Protein AF-A0A060JDW0-F1 (afdb_monomer)

Solvent-accessible surface area (backbone atoms only — not comparable to full-atom values): 11408 Å² total; per-residue (Å²): 119,52,77,47,80,46,79,45,70,59,85,57,62,45,54,58,54,31,44,54,53,48,53,53,45,46,73,73,54,41,51,29,34,30,51,49,70,90,56,86,40,26,24,73,59,63,96,61,60,62,66,60,31,50,52,27,20,55,22,55,66,54,61,41,64,46,87,89,65,48,75,43,39,42,15,33,25,39,32,22,80,18,88,88,77,56,43,14,34,40,38,36,36,41,46,44,67,79,93,61,99,49,64,23,32,38,38,40,40,34,40,21,71,53,46,83,77,62,38,78,84,56,70,42,98,54,73,64,74,85,82,50,62,68,61,48,45,57,55,39,55,48,50,50,43,21,54,55,40,37,69,60,31,59,74,32,46,72,30,45,46,74,62,33,51,54,50,40,51,73,74,72,41,49,75,47,73,44,28,48,75,88,46,72,49,94,68,76,90,70,79,35,35,63,22,37,33,31,29,35,44,94,62,22,26,71,41,48,43,51,57

Secondary structure (DSSP, 8-state):
-EEEEEEEETTS-HHHHHHHHHHHHHHTT--EEEESSS-S-BEEPPSSTHHHHHHHHHHHHS-EE-TTS-EE---EEEEE--TTTS-EEEEEEEEE--SSS--EEEEEEEEES-HHHH----B-SS---PPPHHHHHHHHHHHHHHHHHHHHHHHHTTSBHHHHHHHHHHTT-EEEEEEETTEE----S---TTEEEEEEETTEEEEEEE-

Sequence (211 aa):
MHDVVFAAPADLDTKLVCTEFFDLAKGFGAVAYSLNDGTGNAAKLPAKKDEVIELCAVGLAKPLKNFDGSEIYQGLALYDDGAKDQIGKYFSLGRGVESVGDKRFNLTIAFSKDLNRVGPITYGIEKPKLRTQPEVHAGNELNERAAETMKTANPIIGMKEADAIAKIESDGYTWVVVDRDGEEFITDASYNPERIRLTIRDGVIYDAVAG

Organism: NCBI:txid529884

Nearest PDB structures (foldseek):
  1m6k-assembly1_B  TM=5.409E-01  e=1.678E-01  Escherichia coli
  2ffs-assembly1_A  TM=3.130E-01  e=4.615E-02  Pseudomonas aeruginosa PAO1
  3isg-assembly2_B  TM=4.159E-01  e=1.484E-01  Escherichia coli
  2ffs-assembly1_B  TM=3.026E-01  e=3.300E-01  Pseudomonas aeruginosa PAO1
  8asc-assembly1_P  TM=2.393E-01  e=8.824E-01  Homo sapiens

Mean predicted aligned error: 10.09 Å

Structure (mmCIF, N/CA/C/O backbone):
data_AF-A0A060JDW0-F1
#
_entry.id   AF-A0A060JDW0-F1
#
loop_
_atom_site.group_PDB
_atom_site.id
_atom_site.type_symbol
_atom_site.label_atom_id
_atom_site.label_alt_id
_atom_site.label_comp_id
_atom_site.label_asym_id
_atom_site.label_entity_id
_atom_site.label_seq_id
_atom_site.pdbx_PDB_ins_code
_atom_site.Cartn_x
_atom_site.Cartn_y
_atom_site.Cartn_z
_atom_site.occupancy
_atom_site.B_iso_or_equiv
_atom_site.auth_seq_id
_atom_site.auth_comp_id
_atom_site.auth_asym_id
_atom_site.auth_atom_id
_atom_site.pdbx_PDB_model_num
ATOM 1 N N . MET A 1 1 ? -9.204 -13.681 -14.376 1.00 59.97 1 MET A N 1
ATOM 2 C CA . MET A 1 1 ? -7.919 -13.269 -13.802 1.00 59.97 1 MET A CA 1
ATOM 3 C C . MET A 1 1 ? -7.207 -14.545 -13.430 1.00 59.97 1 MET A C 1
ATOM 5 O O . MET A 1 1 ? -7.824 -15.383 -12.780 1.00 59.97 1 MET A O 1
ATOM 9 N N . HIS A 1 2 ? -6.021 -14.749 -13.985 1.00 71.38 2 HIS A N 1
ATOM 10 C CA . HIS A 1 2 ? -5.163 -15.879 -13.652 1.00 71.38 2 HIS A CA 1
ATOM 11 C C . HIS A 1 2 ? -3.907 -15.314 -13.016 1.00 71.38 2 HIS A C 1
ATOM 13 O O . HIS A 1 2 ? -3.283 -14.454 -13.639 1.00 71.38 2 HIS A O 1
ATOM 19 N N . ASP A 1 3 ? -3.570 -15.826 -11.836 1.00 73.00 3 ASP A N 1
ATOM 20 C CA . ASP A 1 3 ? -2.428 -15.376 -11.052 1.00 73.00 3 ASP A CA 1
ATOM 21 C C . ASP A 1 3 ? -1.403 -16.504 -10.979 1.00 73.00 3 ASP A C 1
ATOM 23 O O . ASP A 1 3 ? -1.746 -17.659 -10.710 1.00 73.00 3 ASP A O 1
ATOM 27 N N . VAL A 1 4 ? -0.143 -16.173 -11.243 1.00 73.75 4 VAL A N 1
ATOM 28 C CA . VAL A 1 4 ? 0.987 -17.092 -11.092 1.00 73.75 4 VAL A CA 1
ATOM 29 C C . VAL A 1 4 ? 1.949 -16.494 -10.081 1.00 73.75 4 VAL A C 1
ATOM 31 O O . VAL A 1 4 ? 2.356 -15.342 -10.238 1.00 73.75 4 VAL A O 1
ATOM 34 N N . VAL A 1 5 ? 2.303 -17.278 -9.061 1.00 77.38 5 VAL A N 1
ATOM 35 C CA . VAL A 1 5 ? 3.212 -16.868 -7.987 1.00 77.38 5 VAL A CA 1
ATOM 36 C C . VAL A 1 5 ? 4.539 -17.608 -8.124 1.00 77.38 5 VAL A C 1
ATOM 38 O O . VAL A 1 5 ? 4.568 -18.836 -8.226 1.00 77.38 5 VAL A O 1
ATOM 41 N N . PHE A 1 6 ? 5.639 -16.861 -8.114 1.00 79.62 6 PHE A N 1
ATOM 42 C CA . PHE A 1 6 ? 7.005 -17.378 -8.096 1.00 79.62 6 PHE A CA 1
ATOM 43 C C . PHE A 1 6 ? 7.714 -16.898 -6.832 1.00 79.62 6 PHE A C 1
ATOM 45 O O . PHE A 1 6 ? 7.534 -15.751 -6.428 1.00 79.62 6 PHE A O 1
ATOM 52 N N . ALA A 1 7 ? 8.554 -17.748 -6.240 1.00 82.38 7 ALA A N 1
ATOM 53 C CA . ALA A 1 7 ? 9.303 -17.419 -5.033 1.00 82.38 7 ALA A CA 1
ATOM 54 C C . ALA A 1 7 ? 10.812 -17.589 -5.241 1.00 82.38 7 ALA A C 1
ATOM 56 O O . ALA A 1 7 ? 11.249 -18.552 -5.875 1.00 82.38 7 ALA A O 1
ATOM 57 N N . ALA A 1 8 ? 11.603 -16.687 -4.661 1.00 81.94 8 ALA A N 1
ATOM 58 C CA . ALA A 1 8 ? 13.061 -16.774 -4.639 1.00 81.94 8 ALA A CA 1
ATOM 59 C C . ALA A 1 8 ? 13.624 -16.553 -3.217 1.00 81.94 8 ALA A C 1
ATOM 61 O O . ALA A 1 8 ? 12.992 -15.859 -2.410 1.00 81.94 8 ALA A O 1
ATOM 62 N N . PRO A 1 9 ? 14.797 -17.128 -2.882 1.00 84.56 9 PRO A N 1
ATOM 63 C CA . PRO A 1 9 ? 15.442 -16.936 -1.582 1.00 84.56 9 PRO A CA 1
ATOM 64 C C . PRO A 1 9 ? 15.679 -15.458 -1.240 1.00 84.56 9 PRO A C 1
ATOM 66 O O . PRO A 1 9 ? 16.038 -14.661 -2.105 1.00 84.56 9 PRO A O 1
ATOM 69 N N . ALA A 1 10 ? 15.495 -15.074 0.027 1.00 83.19 10 ALA A N 1
ATOM 70 C CA . ALA A 1 10 ? 15.654 -13.680 0.454 1.00 83.19 10 ALA A CA 1
ATOM 71 C C . ALA A 1 10 ? 17.109 -13.205 0.591 1.00 83.19 10 ALA A C 1
ATOM 73 O O . ALA A 1 10 ? 17.307 -12.026 0.879 1.00 83.19 10 ALA A O 1
ATOM 74 N N . ASP A 1 11 ? 18.104 -14.074 0.442 1.00 85.88 11 ASP A N 1
ATOM 75 C CA . ASP A 1 11 ? 19.532 -13.734 0.467 1.00 85.88 11 ASP A CA 1
ATOM 76 C C . ASP A 1 11 ? 20.084 -13.323 -0.909 1.00 85.88 11 ASP A C 1
ATOM 78 O O . ASP A 1 11 ? 21.232 -12.889 -1.003 1.00 85.88 11 ASP A O 1
ATOM 82 N N . LEU A 1 12 ? 19.269 -13.400 -1.967 1.00 88.81 12 LEU A N 1
ATOM 83 C CA . LEU A 1 12 ? 19.630 -12.901 -3.292 1.00 88.81 12 LEU A CA 1
ATOM 84 C C . LEU A 1 12 ? 19.853 -11.382 -3.306 1.00 88.81 12 LEU A C 1
ATOM 86 O O . LEU A 1 12 ? 19.194 -10.619 -2.592 1.00 88.81 12 LEU A O 1
ATOM 90 N N . ASP A 1 13 ? 20.749 -10.941 -4.196 1.00 92.19 13 ASP A N 1
ATOM 91 C CA . ASP A 1 13 ? 20.999 -9.522 -4.436 1.00 92.19 13 ASP A CA 1
ATOM 92 C C . ASP A 1 13 ? 19.714 -8.821 -4.896 1.00 92.19 13 ASP A C 1
ATOM 94 O O . ASP A 1 13 ? 19.138 -9.127 -5.942 1.00 92.19 13 ASP A O 1
ATOM 98 N N . THR A 1 14 ? 19.247 -7.866 -4.093 1.00 92.75 14 THR A N 1
ATOM 99 C CA . THR A 1 14 ? 17.947 -7.221 -4.318 1.00 92.75 14 THR A CA 1
ATOM 100 C C . THR A 1 14 ? 17.936 -6.414 -5.618 1.00 92.75 14 THR A C 1
ATOM 102 O O . THR A 1 14 ? 16.914 -6.360 -6.301 1.00 92.75 14 THR A O 1
ATOM 105 N N . LYS A 1 15 ? 19.073 -5.819 -6.004 1.00 94.50 15 LYS A N 1
ATOM 106 C CA . LYS A 1 15 ? 19.182 -5.047 -7.245 1.00 94.50 15 LYS A CA 1
ATOM 107 C C . LYS A 1 15 ? 19.093 -5.952 -8.473 1.00 94.50 15 LYS A C 1
ATOM 109 O O . LYS A 1 15 ? 18.416 -5.584 -9.435 1.00 94.50 15 LYS A O 1
ATOM 114 N N . LEU A 1 16 ? 19.696 -7.137 -8.426 1.00 93.88 16 LEU A N 1
ATOM 115 C CA . LEU A 1 16 ? 19.550 -8.166 -9.451 1.00 93.88 16 LEU A CA 1
ATOM 116 C C . LEU A 1 16 ? 18.088 -8.609 -9.576 1.00 93.88 16 LEU A C 1
ATOM 118 O O . LEU A 1 16 ? 17.537 -8.535 -10.670 1.00 93.88 16 LEU A O 1
ATOM 122 N N . VAL A 1 17 ? 17.429 -8.970 -8.467 1.00 93.69 17 VAL A N 1
ATOM 123 C CA . VAL A 1 17 ? 16.005 -9.369 -8.468 1.00 93.69 17 VAL A CA 1
ATOM 124 C C . VAL A 1 17 ? 15.122 -8.282 -9.095 1.00 93.69 17 VAL A C 1
ATOM 126 O O . VAL A 1 17 ? 14.308 -8.573 -9.969 1.00 93.69 17 VAL A O 1
ATOM 129 N N . CYS A 1 18 ? 15.302 -7.020 -8.696 1.00 95.38 18 CYS A N 1
ATOM 130 C CA . CYS A 1 18 ? 14.554 -5.890 -9.250 1.00 95.38 18 CYS A CA 1
ATOM 131 C C . CYS A 1 18 ? 14.854 -5.634 -10.735 1.00 95.38 18 CYS A C 1
ATOM 133 O O . CYS A 1 18 ? 13.958 -5.228 -11.476 1.00 95.38 18 CYS A O 1
ATOM 135 N N . THR A 1 19 ? 16.090 -5.874 -11.180 1.00 95.81 19 THR A N 1
ATOM 136 C CA . THR A 1 19 ? 16.479 -5.739 -12.593 1.00 95.81 19 THR A CA 1
ATOM 137 C C . THR A 1 19 ? 15.788 -6.796 -13.447 1.00 95.81 19 THR A C 1
ATOM 139 O O . THR A 1 19 ? 15.130 -6.445 -14.424 1.00 95.81 19 THR A O 1
ATOM 142 N N . GLU A 1 20 ? 15.864 -8.065 -13.043 1.00 94.75 20 GLU A N 1
ATOM 143 C CA . GLU A 1 20 ? 15.223 -9.184 -13.746 1.00 94.75 20 GLU A CA 1
ATOM 144 C C . GLU A 1 20 ? 13.696 -9.030 -13.773 1.00 94.75 20 GLU A C 1
ATOM 146 O O . GLU A 1 20 ? 13.061 -9.216 -14.811 1.00 94.75 20 GLU A O 1
ATOM 151 N N . PHE A 1 21 ? 13.095 -8.608 -12.655 1.00 95.00 21 PHE A N 1
ATOM 152 C CA . PHE A 1 21 ? 11.668 -8.295 -12.578 1.00 95.00 21 PHE A CA 1
ATOM 153 C C . PHE A 1 21 ? 11.256 -7.196 -13.567 1.00 95.00 21 PHE A C 1
ATOM 155 O O . PHE A 1 21 ? 10.269 -7.348 -14.294 1.00 95.00 21 PHE A O 1
ATOM 162 N N . PHE A 1 22 ? 12.014 -6.097 -13.612 1.00 96.12 22 PHE A N 1
ATOM 163 C CA . PHE A 1 22 ? 11.743 -4.992 -14.525 1.00 96.12 22 PHE A CA 1
ATOM 164 C C . PHE A 1 22 ? 11.871 -5.429 -15.985 1.00 96.12 22 PHE A C 1
ATOM 166 O O . PHE A 1 22 ? 10.984 -5.142 -16.790 1.00 96.12 22 PHE A O 1
ATOM 173 N N . ASP A 1 23 ? 12.958 -6.121 -16.327 1.00 95.19 23 ASP A N 1
ATOM 174 C CA . ASP A 1 23 ? 13.239 -6.540 -17.698 1.00 95.19 23 ASP A CA 1
ATOM 175 C C . ASP A 1 23 ? 12.194 -7.567 -18.184 1.00 95.19 23 ASP A C 1
ATOM 177 O O . ASP A 1 23 ? 11.698 -7.442 -19.309 1.00 95.19 23 ASP A O 1
ATOM 181 N N . LEU A 1 24 ? 11.751 -8.487 -17.314 1.00 94.12 24 LEU A N 1
ATOM 182 C CA . LEU A 1 24 ? 10.625 -9.392 -17.568 1.00 94.12 24 LEU A CA 1
ATOM 183 C C . LEU A 1 24 ? 9.345 -8.613 -17.901 1.00 94.12 24 LEU A C 1
ATOM 185 O O . LEU A 1 24 ? 8.793 -8.754 -18.994 1.00 94.12 24 LEU A O 1
ATOM 189 N N . ALA A 1 25 ? 8.873 -7.769 -16.981 1.00 93.62 25 ALA A N 1
ATOM 190 C CA . ALA A 1 25 ? 7.627 -7.023 -17.156 1.00 93.62 25 ALA A CA 1
ATOM 191 C C . ALA A 1 25 ? 7.685 -6.086 -18.374 1.00 93.62 25 ALA A C 1
ATOM 193 O O . ALA A 1 25 ? 6.703 -5.940 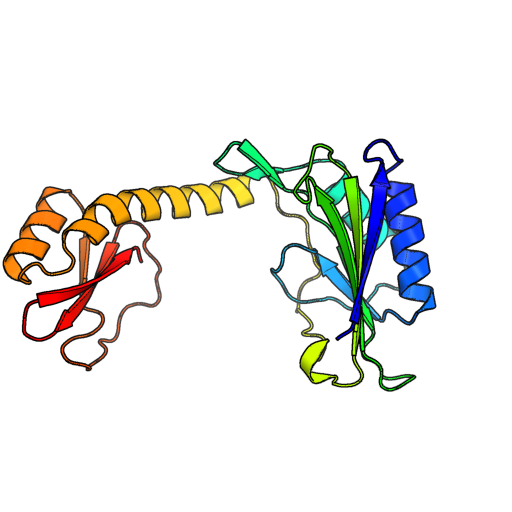-19.109 1.00 93.62 25 ALA A O 1
ATOM 194 N N . LYS A 1 26 ? 8.853 -5.486 -18.646 1.00 93.12 26 LYS A N 1
ATOM 195 C CA . LYS A 1 26 ? 9.057 -4.641 -19.823 1.00 93.12 26 LYS A CA 1
ATOM 196 C C . LYS A 1 26 ? 8.999 -5.439 -21.122 1.00 93.12 26 LYS A C 1
ATOM 198 O O . LYS A 1 26 ? 8.399 -4.955 -22.085 1.00 93.12 26 LYS A O 1
ATOM 203 N N . GLY A 1 27 ? 9.548 -6.655 -21.138 1.00 92.12 27 GLY A N 1
ATOM 204 C CA . GLY A 1 27 ? 9.411 -7.600 -22.248 1.00 92.12 27 GLY A CA 1
ATOM 205 C C . GLY A 1 27 ? 7.949 -7.938 -22.559 1.00 92.12 27 GLY A C 1
ATOM 206 O O . GLY A 1 27 ? 7.581 -8.055 -23.726 1.00 92.12 27 GLY A O 1
ATOM 207 N N . PHE A 1 28 ? 7.097 -7.982 -21.532 1.00 90.31 28 PHE A N 1
ATOM 208 C CA . PHE A 1 28 ? 5.649 -8.187 -21.662 1.00 90.31 28 PHE A CA 1
ATOM 209 C C . PHE A 1 28 ? 4.831 -6.922 -21.945 1.00 90.31 28 PHE A C 1
ATOM 211 O O . PHE A 1 28 ? 3.611 -7.010 -22.064 1.00 90.31 28 PHE A O 1
ATOM 218 N N . GLY A 1 29 ? 5.486 -5.771 -22.110 1.00 91.06 29 GLY A N 1
ATOM 219 C CA . GLY A 1 29 ? 4.841 -4.549 -22.579 1.00 91.06 29 GLY A CA 1
ATOM 220 C C . GLY A 1 29 ? 4.596 -3.481 -21.523 1.00 91.06 29 GLY A C 1
ATOM 221 O O . GLY A 1 29 ? 4.103 -2.425 -21.906 1.00 91.06 29 GLY A O 1
ATOM 222 N N . ALA A 1 30 ? 5.022 -3.678 -20.267 1.00 93.06 30 ALA A N 1
ATOM 223 C CA . ALA A 1 30 ? 4.752 -2.737 -19.182 1.00 93.06 30 ALA A CA 1
ATOM 224 C C . ALA A 1 30 ? 5.000 -1.264 -19.575 1.00 93.06 30 ALA A C 1
ATOM 226 O O . ALA A 1 30 ? 6.015 -0.909 -20.200 1.00 93.06 30 ALA A O 1
ATOM 227 N N . VAL A 1 31 ? 4.056 -0.404 -19.190 1.00 93.19 31 VAL A N 1
ATOM 228 C CA . VAL A 1 31 ? 3.979 1.029 -19.513 1.00 93.19 31 VAL A CA 1
ATOM 229 C C . VAL A 1 31 ? 3.930 1.927 -18.275 1.00 93.19 31 VAL A C 1
ATOM 231 O O . VAL A 1 31 ? 4.218 3.121 -18.385 1.00 93.19 31 VAL A O 1
ATOM 234 N N . ALA A 1 32 ? 3.605 1.385 -17.099 1.00 93.69 32 ALA A N 1
ATOM 235 C CA . ALA A 1 32 ? 3.514 2.144 -15.852 1.00 93.69 32 ALA A CA 1
ATOM 236 C C . ALA A 1 32 ? 4.058 1.364 -14.649 1.00 93.69 32 ALA A C 1
ATOM 238 O O . ALA A 1 32 ? 4.239 0.148 -14.727 1.00 93.69 32 ALA A O 1
ATOM 239 N N . TYR A 1 33 ? 4.308 2.077 -13.550 1.00 94.44 33 TYR A N 1
ATOM 240 C CA . TYR A 1 33 ? 4.802 1.526 -12.290 1.00 94.44 33 TYR A CA 1
ATOM 241 C C . TYR A 1 33 ? 4.181 2.215 -11.069 1.00 94.44 33 TYR A C 1
ATOM 243 O O . TYR A 1 33 ? 3.812 3.389 -11.133 1.00 94.44 33 TYR A O 1
ATOM 251 N N . SER A 1 34 ? 4.111 1.498 -9.951 1.00 93.44 34 SER A N 1
ATOM 252 C CA . SER A 1 34 ? 3.761 2.020 -8.622 1.00 93.44 34 SER A CA 1
ATOM 253 C C . SER A 1 34 ? 4.502 1.239 -7.536 1.00 93.44 34 SER A C 1
ATOM 255 O O . SER A 1 34 ? 5.186 0.256 -7.828 1.00 93.44 34 SER A O 1
ATOM 257 N N . LEU A 1 35 ? 4.352 1.647 -6.275 1.00 91.25 35 LEU A N 1
ATOM 258 C CA . LEU A 1 35 ? 4.692 0.763 -5.164 1.00 91.25 35 LEU A CA 1
ATOM 259 C C . LEU A 1 35 ? 3.661 -0.365 -5.049 1.00 91.25 35 LEU A C 1
ATOM 261 O O . LEU A 1 35 ? 2.489 -0.203 -5.393 1.00 91.25 35 LEU A O 1
ATOM 265 N N . ASN A 1 36 ? 4.124 -1.514 -4.568 1.00 82.00 36 ASN A N 1
ATOM 266 C CA . ASN A 1 36 ? 3.305 -2.687 -4.273 1.00 82.00 36 ASN A CA 1
ATOM 267 C C . ASN A 1 36 ? 2.846 -2.672 -2.809 1.00 82.00 36 ASN A C 1
ATOM 269 O O . ASN A 1 36 ? 3.094 -3.608 -2.055 1.00 82.00 36 ASN A O 1
ATOM 273 N N . ASP A 1 37 ? 2.257 -1.563 -2.377 1.00 68.81 37 ASP A N 1
ATOM 274 C CA . ASP A 1 37 ? 1.774 -1.393 -1.005 1.00 68.81 37 ASP A CA 1
ATOM 275 C C . ASP A 1 37 ? 0.269 -1.102 -0.938 1.00 68.81 37 ASP A C 1
ATOM 277 O O . ASP A 1 37 ? -0.249 -0.714 0.106 1.00 68.81 37 ASP A O 1
ATOM 281 N N . GLY A 1 38 ? -0.428 -1.308 -2.063 1.00 61.00 38 GLY A N 1
ATOM 282 C CA . GLY A 1 38 ? -1.867 -1.090 -2.204 1.00 61.00 38 GLY A CA 1
ATOM 283 C C . GLY A 1 38 ? -2.282 0.381 -2.157 1.00 61.00 38 GLY A C 1
ATOM 284 O O . GLY A 1 38 ? -3.476 0.668 -2.204 1.00 61.00 38 GLY A O 1
ATOM 285 N N . THR A 1 39 ? -1.325 1.311 -2.070 1.00 59.69 39 THR A N 1
ATOM 286 C CA . THR A 1 39 ? -1.587 2.741 -1.925 1.00 59.69 39 THR A CA 1
ATOM 287 C C . THR A 1 39 ? -0.918 3.552 -3.031 1.00 59.69 39 THR A C 1
ATOM 289 O O . THR A 1 39 ? 0.194 3.273 -3.470 1.00 59.69 39 THR A O 1
ATOM 292 N N . GLY A 1 40 ? -1.607 4.598 -3.484 1.00 69.88 40 GLY A N 1
ATOM 293 C CA . GLY A 1 40 ? -1.080 5.536 -4.471 1.00 69.88 40 GLY A CA 1
ATOM 294 C C . GLY A 1 40 ? -1.393 5.184 -5.926 1.00 69.88 40 GLY A C 1
ATOM 295 O O . GLY A 1 40 ? -1.785 4.076 -6.280 1.00 69.88 40 GLY A O 1
ATOM 296 N N . ASN A 1 41 ? -1.241 6.194 -6.780 1.00 85.38 41 ASN A N 1
ATOM 297 C CA . ASN A 1 41 ? -1.485 6.088 -8.212 1.00 85.38 41 ASN A CA 1
ATOM 298 C C . ASN A 1 41 ? -0.202 5.694 -8.955 1.00 85.38 41 ASN A C 1
ATOM 300 O O . ASN A 1 41 ? 0.911 5.983 -8.508 1.00 85.38 41 ASN A O 1
ATOM 304 N N . ALA A 1 42 ? -0.352 5.080 -10.125 1.00 90.81 42 ALA A N 1
ATOM 305 C CA . ALA A 1 42 ? 0.779 4.719 -10.964 1.00 90.81 42 ALA A CA 1
ATOM 306 C C . ALA A 1 42 ? 1.402 5.951 -11.640 1.00 90.81 42 ALA A C 1
ATOM 308 O O . ALA A 1 42 ? 0.747 6.967 -11.880 1.00 90.81 42 ALA A O 1
ATOM 309 N N . ALA A 1 43 ? 2.666 5.838 -12.031 1.00 92.94 43 ALA A N 1
ATOM 310 C CA . ALA A 1 43 ? 3.320 6.766 -12.945 1.00 92.94 43 ALA A CA 1
ATOM 311 C C . ALA A 1 43 ? 3.718 6.055 -14.237 1.00 92.94 43 ALA A C 1
ATOM 313 O O . ALA A 1 43 ? 3.945 4.845 -14.268 1.00 92.94 43 ALA A O 1
ATOM 314 N N . LYS A 1 44 ? 3.826 6.815 -15.331 1.00 93.38 44 LYS A N 1
ATOM 315 C CA . LYS A 1 44 ? 4.370 6.295 -16.592 1.00 93.38 44 LYS A CA 1
ATOM 316 C C . LYS A 1 44 ? 5.814 5.855 -16.389 1.00 93.38 44 LYS A C 1
ATOM 318 O O . LYS A 1 44 ? 6.583 6.551 -15.726 1.00 93.38 44 LYS A O 1
ATOM 323 N N . LEU A 1 45 ? 6.188 4.737 -17.004 1.00 93.69 45 LEU A N 1
ATOM 324 C CA . LEU A 1 45 ? 7.565 4.268 -16.958 1.00 93.69 45 LEU A CA 1
ATOM 325 C C . LEU A 1 45 ? 8.515 5.311 -17.570 1.00 93.69 45 LEU A C 1
ATOM 327 O O . LEU A 1 45 ? 8.278 5.766 -18.694 1.00 93.69 45 LEU A O 1
ATOM 331 N N . PRO A 1 46 ? 9.595 5.683 -16.864 1.00 90.94 46 PRO A N 1
ATOM 332 C CA . PRO A 1 46 ? 10.601 6.584 -17.402 1.00 90.94 46 PRO A CA 1
ATOM 333 C C . PRO A 1 46 ? 11.417 5.905 -18.508 1.00 90.94 46 PRO A C 1
ATOM 335 O O . PRO A 1 46 ? 11.523 4.682 -18.582 1.00 90.94 46 PRO A O 1
ATOM 338 N N . ALA A 1 47 ? 12.055 6.717 -19.357 1.00 84.56 47 ALA A N 1
ATOM 339 C CA . ALA A 1 47 ? 12.967 6.216 -20.388 1.00 84.56 47 ALA A CA 1
ATOM 340 C C . ALA A 1 47 ? 14.229 5.562 -19.793 1.00 84.56 47 ALA A C 1
ATOM 342 O O . ALA A 1 47 ? 14.784 4.635 -20.375 1.00 84.56 47 ALA A O 1
ATOM 343 N N . LYS A 1 48 ? 14.685 6.049 -18.632 1.00 87.31 48 LYS A N 1
ATOM 344 C CA . LYS A 1 48 ? 15.818 5.488 -17.888 1.00 87.31 48 LYS A CA 1
ATOM 345 C C . LYS A 1 48 ? 15.292 4.531 -16.825 1.00 87.31 48 LYS A C 1
ATOM 347 O O . LYS A 1 48 ? 14.582 4.969 -15.924 1.00 87.31 48 LYS A O 1
ATOM 352 N N . LYS A 1 49 ? 15.656 3.250 -16.917 1.00 91.00 49 LYS A N 1
ATOM 353 C CA . LYS A 1 49 ? 15.170 2.213 -15.992 1.00 91.00 49 LYS A CA 1
ATOM 354 C C . LYS A 1 49 ? 15.753 2.307 -14.580 1.00 91.00 49 LYS A C 1
ATOM 356 O O . LYS A 1 49 ? 15.099 1.867 -13.640 1.00 91.00 49 LYS A O 1
ATOM 361 N N . ASP A 1 50 ? 16.924 2.931 -14.432 1.00 94.12 50 ASP A N 1
ATOM 362 C CA . ASP A 1 50 ? 17.657 3.007 -13.161 1.00 94.12 50 ASP A CA 1
ATOM 363 C C . ASP A 1 50 ? 16.803 3.574 -12.024 1.00 94.12 50 ASP A C 1
ATOM 365 O O . ASP A 1 50 ? 16.813 3.028 -10.932 1.00 94.12 50 ASP A O 1
ATOM 369 N N . GLU A 1 51 ? 15.991 4.604 -12.283 1.00 92.25 51 GLU A N 1
ATOM 370 C CA . GLU A 1 51 ? 15.119 5.198 -11.259 1.00 92.25 51 GLU A CA 1
ATOM 371 C C . GLU A 1 51 ? 14.125 4.178 -10.673 1.00 92.25 51 GLU A C 1
ATOM 373 O O . GLU A 1 51 ? 13.907 4.144 -9.464 1.00 92.25 51 GLU A O 1
ATOM 378 N N . VAL A 1 52 ? 13.540 3.326 -11.517 1.00 95.25 52 VAL A N 1
ATOM 379 C CA . VAL A 1 52 ? 12.542 2.327 -11.102 1.00 95.25 52 VAL A CA 1
ATOM 380 C C . VAL A 1 52 ? 13.215 1.143 -10.409 1.00 95.25 52 VAL A C 1
ATOM 382 O O . VAL A 1 52 ? 12.711 0.647 -9.400 1.00 95.25 52 VAL A O 1
ATOM 385 N N . ILE A 1 53 ? 14.368 0.710 -10.927 1.00 96.50 53 ILE A N 1
ATOM 386 C CA . ILE A 1 53 ? 15.155 -0.380 -10.341 1.00 96.50 53 ILE A CA 1
ATOM 387 C C . ILE A 1 53 ? 15.677 0.025 -8.960 1.00 96.50 53 ILE A C 1
ATOM 389 O O . ILE A 1 53 ? 15.548 -0.757 -8.023 1.00 96.50 53 ILE A O 1
ATOM 393 N N . GLU A 1 54 ? 16.217 1.237 -8.808 1.00 95.31 54 GLU A N 1
ATOM 394 C CA . GLU A 1 54 ? 16.697 1.743 -7.517 1.00 95.31 54 GLU A CA 1
ATOM 395 C C . GLU A 1 54 ? 15.550 1.890 -6.510 1.00 95.31 54 GLU A C 1
ATOM 397 O O . GLU A 1 54 ? 15.693 1.471 -5.363 1.00 95.31 54 GLU A O 1
ATOM 402 N N . LEU A 1 55 ? 14.383 2.397 -6.932 1.00 94.69 55 LEU A N 1
ATOM 403 C CA . LEU A 1 55 ? 13.195 2.469 -6.073 1.00 94.69 55 LEU A CA 1
ATOM 404 C C . LEU A 1 55 ? 12.809 1.082 -5.527 1.00 94.69 55 LEU A C 1
ATOM 406 O O . LEU A 1 55 ? 12.614 0.923 -4.322 1.00 94.69 55 LEU A O 1
ATOM 410 N N . CYS A 1 56 ? 12.750 0.077 -6.406 1.00 95.19 56 CYS A N 1
ATOM 411 C CA . CYS A 1 56 ? 12.484 -1.313 -6.035 1.00 95.19 56 CYS A CA 1
ATOM 412 C C . CYS A 1 56 ? 13.559 -1.868 -5.091 1.00 95.19 56 CYS A C 1
ATOM 414 O O . CYS A 1 56 ? 13.241 -2.451 -4.053 1.00 95.19 56 CYS A O 1
ATOM 416 N N . ALA A 1 57 ? 14.835 -1.662 -5.430 1.00 95.25 57 ALA A N 1
ATOM 417 C CA . ALA A 1 57 ? 15.951 -2.220 -4.684 1.00 95.25 57 ALA A CA 1
ATOM 418 C C . ALA A 1 57 ? 16.006 -1.660 -3.259 1.00 95.25 57 ALA A C 1
ATOM 420 O O . ALA A 1 57 ? 16.129 -2.423 -2.302 1.00 95.25 57 ALA A O 1
ATOM 421 N N . VAL A 1 58 ? 15.847 -0.344 -3.100 1.00 94.44 58 VAL A N 1
ATOM 422 C CA . VAL A 1 58 ? 15.826 0.301 -1.781 1.00 94.44 58 VAL A CA 1
ATOM 423 C C . VAL A 1 58 ? 14.624 -0.177 -0.959 1.00 94.44 58 VAL A C 1
ATOM 425 O O . VAL A 1 58 ? 14.792 -0.522 0.213 1.00 94.44 58 VAL A O 1
ATOM 428 N N . GLY A 1 59 ? 13.435 -0.253 -1.565 1.00 92.50 59 GLY A N 1
ATOM 429 C CA . GLY A 1 59 ? 12.203 -0.647 -0.877 1.00 92.50 59 GLY A CA 1
ATOM 430 C C . GLY A 1 59 ? 12.179 -2.105 -0.402 1.00 92.50 59 GLY A C 1
ATOM 431 O O . GLY A 1 59 ? 11.634 -2.402 0.665 1.00 92.50 59 GLY A O 1
ATOM 432 N N . LEU A 1 60 ? 12.820 -3.013 -1.145 1.00 92.62 60 LEU A N 1
ATOM 433 C CA . LEU A 1 60 ? 12.900 -4.436 -0.803 1.00 92.62 60 LEU A CA 1
ATOM 434 C C . LEU A 1 60 ? 14.149 -4.819 0.013 1.00 92.62 60 LEU A C 1
ATOM 436 O O . LEU A 1 60 ? 14.168 -5.888 0.632 1.00 92.62 60 LEU A O 1
ATOM 440 N N . ALA A 1 61 ? 15.190 -3.982 0.050 1.00 91.00 61 ALA A N 1
ATOM 441 C CA . ALA A 1 61 ? 16.406 -4.261 0.817 1.00 91.00 61 ALA A CA 1
ATOM 442 C C . ALA A 1 61 ? 16.248 -3.943 2.311 1.00 91.00 61 ALA A C 1
ATOM 444 O O . ALA A 1 61 ? 16.745 -4.697 3.152 1.00 91.00 61 ALA A O 1
ATOM 445 N N . LYS A 1 62 ? 15.556 -2.846 2.648 1.00 88.62 62 LYS A N 1
ATOM 446 C CA . LYS A 1 62 ? 15.439 -2.344 4.023 1.00 88.62 62 LYS A CA 1
ATOM 447 C C . LYS A 1 62 ? 13.969 -2.268 4.455 1.00 88.62 62 LYS A C 1
ATOM 449 O O . LYS A 1 62 ? 13.275 -1.351 4.019 1.00 88.62 62 LYS A O 1
ATOM 454 N N . PRO A 1 63 ? 13.496 -3.180 5.324 1.00 89.75 63 PRO A N 1
ATOM 455 C CA . PRO A 1 63 ? 12.124 -3.118 5.793 1.00 89.75 63 PRO A CA 1
ATOM 456 C C . PRO A 1 63 ? 11.917 -1.919 6.718 1.00 89.75 63 PRO A C 1
ATOM 458 O O . PRO A 1 63 ? 12.802 -1.560 7.504 1.00 89.75 63 PRO A O 1
ATOM 461 N N . LEU A 1 64 ? 10.720 -1.348 6.658 1.00 90.00 64 LEU A N 1
ATOM 462 C CA . LEU A 1 64 ? 10.175 -0.523 7.727 1.00 90.00 64 LEU A CA 1
ATOM 463 C C . LEU A 1 64 ? 9.561 -1.422 8.805 1.00 90.00 64 LEU A C 1
ATOM 465 O O . LEU A 1 64 ? 9.338 -2.616 8.590 1.00 90.00 64 LEU A O 1
ATOM 469 N N . LYS A 1 65 ? 9.298 -0.855 9.977 1.00 88.06 65 LYS A N 1
ATOM 470 C CA . LYS A 1 65 ? 8.636 -1.547 11.087 1.00 88.06 65 LYS A CA 1
ATOM 471 C C . LYS A 1 65 ? 7.189 -1.088 11.227 1.00 88.06 65 LYS A C 1
ATOM 473 O O . LYS A 1 65 ? 6.936 0.114 11.294 1.00 88.06 65 LYS A O 1
ATOM 478 N N . ASN A 1 66 ? 6.272 -2.049 11.268 1.00 80.25 66 ASN A N 1
ATOM 479 C CA . ASN A 1 66 ? 4.904 -1.855 11.741 1.00 80.25 66 ASN A CA 1
ATOM 480 C C . ASN A 1 66 ? 4.883 -1.643 13.260 1.00 80.25 66 ASN A C 1
ATOM 482 O O . ASN A 1 66 ? 5.869 -1.912 13.951 1.00 80.25 66 ASN A O 1
ATOM 486 N N . PHE A 1 67 ? 3.730 -1.212 13.773 1.00 73.94 67 PHE A N 1
ATOM 487 C CA . PHE A 1 67 ? 3.485 -1.074 15.209 1.00 73.94 67 PHE A CA 1
ATOM 488 C C . PHE A 1 67 ? 3.707 -2.383 15.977 1.00 73.94 67 PHE A C 1
ATOM 490 O O . PHE A 1 67 ? 4.358 -2.399 17.016 1.00 73.94 67 PHE A O 1
ATOM 497 N N . ASP A 1 68 ? 3.236 -3.501 15.425 1.00 75.56 68 ASP A N 1
ATOM 498 C CA . ASP A 1 68 ? 3.404 -4.841 16.000 1.00 75.56 68 ASP A CA 1
ATOM 499 C C . ASP A 1 68 ? 4.843 -5.394 15.874 1.00 75.56 68 ASP A C 1
ATOM 501 O O . ASP A 1 68 ? 5.110 -6.547 16.214 1.00 7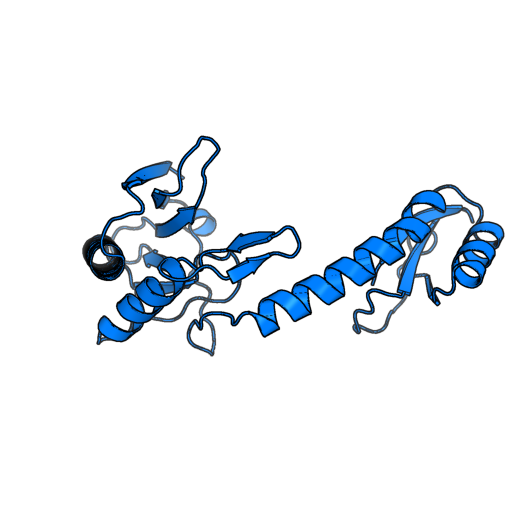5.56 68 ASP A O 1
ATOM 505 N N . GLY A 1 69 ? 5.783 -4.589 15.364 1.00 80.81 69 GLY A N 1
ATOM 506 C CA . GLY A 1 69 ? 7.176 -4.960 15.129 1.00 80.81 69 GLY A CA 1
ATOM 507 C C . GLY A 1 69 ? 7.409 -5.783 13.857 1.00 80.81 69 GLY A C 1
ATOM 508 O O . GLY A 1 69 ? 8.571 -6.062 13.522 1.00 80.81 69 GLY A O 1
ATOM 509 N N . SER A 1 70 ? 6.347 -6.144 13.128 1.00 83.50 70 SER A N 1
ATOM 510 C CA . SER A 1 70 ? 6.465 -6.842 11.849 1.00 83.50 70 SER A CA 1
ATOM 511 C C . SER A 1 70 ? 7.145 -5.965 10.798 1.00 83.50 70 SER A C 1
ATOM 513 O O . SER A 1 70 ? 7.218 -4.737 10.894 1.00 83.50 70 SER A O 1
ATOM 515 N N . GLU A 1 71 ? 7.741 -6.617 9.807 1.00 87.12 71 GLU A N 1
ATOM 516 C CA . GLU A 1 71 ? 8.490 -5.943 8.755 1.00 87.12 71 GLU A CA 1
ATOM 517 C C . GLU A 1 71 ? 7.609 -5.628 7.557 1.00 87.12 71 GLU A C 1
ATOM 519 O O . GLU A 1 71 ? 6.928 -6.503 7.028 1.00 87.12 71 GLU A O 1
ATOM 524 N N . ILE A 1 72 ? 7.702 -4.386 7.091 1.00 86.56 72 ILE A N 1
ATOM 525 C CA . ILE A 1 72 ? 7.069 -3.914 5.868 1.00 86.56 72 ILE A CA 1
ATOM 526 C C . ILE A 1 72 ? 8.162 -3.704 4.833 1.00 86.56 72 ILE A C 1
ATOM 528 O O . ILE A 1 72 ? 8.986 -2.795 4.956 1.00 86.56 72 ILE A O 1
ATOM 532 N N . TYR A 1 73 ? 8.151 -4.516 3.788 1.00 89.94 73 TYR A N 1
ATOM 533 C CA . TYR A 1 73 ? 8.952 -4.259 2.602 1.00 89.94 73 TYR A CA 1
ATOM 534 C C . TYR A 1 73 ? 8.105 -3.520 1.575 1.00 89.94 73 TYR A C 1
ATOM 536 O O . TYR A 1 73 ? 6.955 -3.875 1.325 1.00 89.94 73 TYR A O 1
ATOM 544 N N . GLN A 1 74 ? 8.682 -2.488 0.975 1.00 91.25 74 GLN A N 1
ATOM 545 C CA . GLN A 1 74 ? 7.994 -1.650 0.002 1.00 91.25 74 GLN A CA 1
ATOM 546 C C . GLN A 1 74 ? 8.334 -2.158 -1.398 1.00 91.25 74 GLN A C 1
ATOM 548 O O . GLN A 1 74 ? 9.365 -1.807 -1.966 1.00 91.25 74 GLN A O 1
ATOM 553 N N . GLY A 1 75 ? 7.502 -3.065 -1.908 1.00 91.69 75 GLY A N 1
ATOM 554 C CA . GLY A 1 75 ? 7.700 -3.689 -3.213 1.00 91.69 75 GLY A CA 1
ATOM 555 C C . GLY A 1 75 ? 7.357 -2.788 -4.398 1.00 91.69 75 GLY A C 1
ATOM 556 O O . GLY A 1 75 ? 7.005 -1.619 -4.238 1.00 91.69 75 GLY A O 1
ATOM 557 N N . LEU A 1 76 ? 7.414 -3.358 -5.601 1.00 94.19 76 LEU A N 1
ATOM 558 C CA . LEU A 1 76 ? 7.151 -2.653 -6.857 1.00 94.19 76 LEU A CA 1
ATOM 559 C C . LEU A 1 76 ? 6.052 -3.362 -7.652 1.00 94.19 76 LEU A C 1
ATOM 561 O O . LEU A 1 76 ? 6.039 -4.590 -7.732 1.00 94.19 76 LEU A O 1
ATOM 565 N N . ALA A 1 77 ? 5.163 -2.586 -8.265 1.00 93.81 77 ALA A N 1
ATOM 566 C CA . ALA A 1 77 ? 4.194 -3.074 -9.232 1.00 93.81 77 ALA A CA 1
ATOM 567 C C . ALA A 1 77 ? 4.424 -2.448 -10.615 1.00 93.81 77 ALA A C 1
ATOM 569 O O . ALA A 1 77 ? 4.800 -1.279 -10.726 1.00 93.81 77 ALA A O 1
ATOM 570 N N . LEU A 1 78 ? 4.202 -3.231 -11.671 1.00 94.44 78 LEU A N 1
ATOM 571 C CA . LEU A 1 78 ? 4.333 -2.837 -13.074 1.00 94.44 78 LEU A CA 1
ATOM 572 C C . LEU A 1 78 ? 3.072 -3.229 -13.846 1.00 94.44 78 LEU A C 1
ATOM 574 O O . LEU A 1 78 ? 2.503 -4.297 -13.623 1.00 94.44 78 LEU A O 1
ATOM 578 N N . TYR A 1 79 ? 2.655 -2.365 -14.768 1.00 92.25 79 TYR A N 1
ATOM 579 C CA . TYR A 1 79 ? 1.354 -2.457 -15.434 1.00 92.25 79 TYR A CA 1
ATOM 580 C C . TYR A 1 79 ? 1.498 -2.407 -16.952 1.00 92.25 79 TYR A C 1
ATOM 582 O O . TYR A 1 79 ? 2.229 -1.560 -17.472 1.00 92.25 79 TYR A O 1
ATOM 590 N N . ASP A 1 80 ? 0.754 -3.260 -17.648 1.00 91.19 80 ASP A N 1
ATOM 591 C CA . ASP A 1 80 ? 0.483 -3.213 -19.087 1.00 91.19 80 ASP A CA 1
ATOM 592 C C . ASP A 1 80 ? -1.012 -2.929 -19.294 1.00 91.19 80 ASP A C 1
ATOM 594 O O . ASP A 1 80 ? -1.863 -3.582 -18.686 1.00 91.19 80 ASP A O 1
ATOM 598 N N . ASP A 1 81 ? -1.331 -1.949 -20.140 1.00 84.56 81 ASP A N 1
ATOM 599 C CA . ASP A 1 81 ? -2.703 -1.491 -20.397 1.00 84.56 81 ASP A CA 1
ATOM 600 C C . ASP A 1 81 ? -3.448 -2.337 -21.447 1.00 84.56 81 ASP A C 1
ATOM 602 O O . ASP A 1 81 ? -4.580 -2.017 -21.813 1.00 84.56 81 ASP A O 1
ATOM 606 N N . GLY A 1 82 ? -2.830 -3.411 -21.953 1.00 8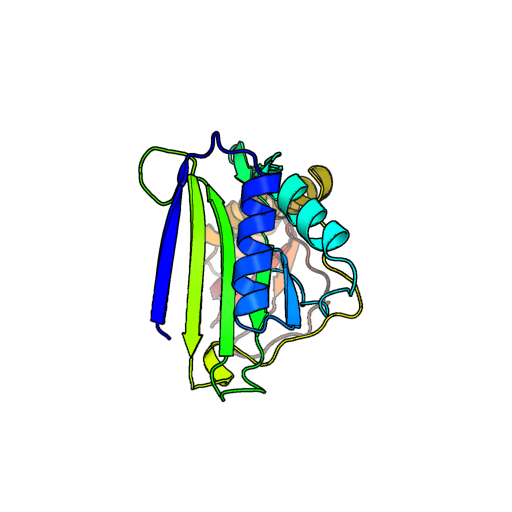5.12 82 GLY A N 1
ATOM 607 C CA . GLY A 1 82 ? -3.414 -4.277 -22.969 1.00 85.12 82 GLY A CA 1
ATOM 608 C C . GLY A 1 82 ? -3.592 -3.604 -24.331 1.00 85.12 82 GLY A C 1
ATOM 609 O O . GLY A 1 82 ? -4.208 -4.201 -25.214 1.00 85.12 82 GLY A O 1
ATOM 610 N N . ALA A 1 83 ? -3.051 -2.400 -24.566 1.00 83.25 83 ALA A N 1
ATOM 611 C CA . ALA A 1 83 ? -3.256 -1.675 -25.825 1.00 83.25 83 ALA A CA 1
ATOM 612 C C . ALA A 1 83 ? -2.746 -2.449 -27.056 1.00 83.25 83 ALA A C 1
ATOM 614 O O . ALA A 1 83 ? -3.221 -2.231 -28.171 1.00 83.2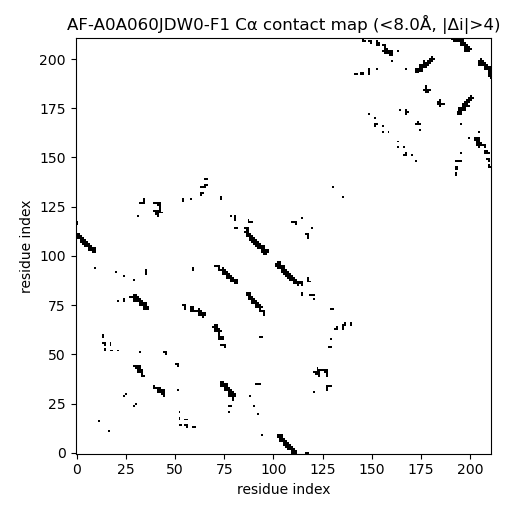5 83 ALA A O 1
ATOM 615 N N . LYS A 1 84 ? -1.789 -3.365 -26.863 1.00 84.06 84 LYS A N 1
ATOM 616 C CA . LYS A 1 84 ? -1.185 -4.165 -27.938 1.00 84.06 84 LYS A CA 1
ATOM 617 C C . LYS A 1 84 ? -1.943 -5.453 -28.261 1.00 84.06 84 LYS A C 1
ATOM 619 O O . LYS A 1 84 ? -1.997 -5.831 -29.426 1.00 84.06 84 LYS A O 1
ATOM 624 N N . ASP A 1 85 ? -2.486 -6.140 -27.259 1.00 86.56 85 ASP A N 1
ATOM 625 C CA . ASP A 1 85 ? -3.006 -7.511 -27.394 1.00 86.56 85 ASP A CA 1
ATOM 626 C C . ASP A 1 85 ? -4.370 -7.743 -26.721 1.00 86.56 85 ASP A C 1
ATOM 628 O O . ASP A 1 85 ? -4.879 -8.864 -26.734 1.00 86.56 85 ASP A O 1
ATOM 632 N N . GLN A 1 86 ? -4.989 -6.689 -26.182 1.00 85.81 86 GLN A N 1
ATOM 633 C CA . GLN A 1 86 ? -6.259 -6.718 -25.447 1.00 85.81 86 GLN A CA 1
ATOM 634 C C . GLN A 1 86 ? -6.207 -7.564 -24.162 1.00 85.81 86 GLN A C 1
ATOM 636 O O . GLN A 1 86 ? -7.233 -8.067 -23.696 1.00 85.81 86 GLN A O 1
ATOM 641 N N . ILE A 1 87 ? -5.013 -7.742 -23.586 1.00 86.44 87 ILE A N 1
ATOM 642 C CA . ILE A 1 87 ? -4.805 -8.448 -22.320 1.00 86.44 87 ILE A CA 1
ATOM 643 C C . ILE A 1 87 ? -4.054 -7.522 -21.367 1.00 86.44 87 ILE A C 1
ATOM 645 O O . ILE A 1 87 ? -2.846 -7.340 -21.504 1.00 86.44 87 ILE A O 1
ATOM 649 N N . GLY A 1 88 ? -4.755 -6.990 -20.368 1.00 86.38 88 GLY A N 1
ATOM 650 C CA . GLY A 1 88 ? -4.127 -6.246 -19.279 1.00 86.38 88 GLY A CA 1
ATOM 651 C C . GLY A 1 88 ? -3.263 -7.173 -18.426 1.00 86.38 88 GLY A C 1
ATOM 652 O O . GLY A 1 88 ? -3.656 -8.319 -18.155 1.00 86.38 88 GLY A O 1
ATOM 653 N N . LYS A 1 89 ? -2.088 -6.687 -18.018 1.00 89.56 89 LYS A N 1
ATOM 654 C CA . LYS A 1 89 ? -1.110 -7.463 -17.240 1.00 89.56 89 LYS A CA 1
ATOM 655 C C . LYS A 1 89 ? -0.639 -6.654 -16.046 1.00 89.56 89 LYS A C 1
ATOM 657 O O . LYS A 1 89 ? -0.344 -5.466 -16.167 1.00 89.56 89 LYS A O 1
ATOM 662 N N . TYR A 1 90 ? -0.540 -7.322 -14.911 1.00 90.50 90 TYR A N 1
ATOM 663 C CA . TYR A 1 90 ? -0.083 -6.748 -13.659 1.00 90.50 90 TYR A CA 1
ATOM 664 C C . TYR A 1 90 ? 1.013 -7.632 -13.086 1.00 90.50 90 TYR A C 1
ATOM 666 O O . TYR A 1 90 ? 0.836 -8.840 -12.941 1.00 90.50 90 TYR A O 1
ATOM 674 N N . PHE A 1 91 ? 2.151 -7.024 -12.783 1.00 92.44 91 PHE A N 1
ATOM 675 C CA . PHE A 1 91 ? 3.303 -7.686 -12.194 1.00 92.44 91 PHE A CA 1
ATOM 676 C C . PHE A 1 91 ? 3.551 -7.050 -10.838 1.00 92.44 91 PHE A C 1
ATOM 678 O O . PHE A 1 91 ? 3.628 -5.829 -10.739 1.00 92.44 91 PHE A O 1
ATOM 685 N N . SER A 1 92 ? 3.701 -7.862 -9.806 1.00 92.12 92 SER A N 1
ATOM 686 C CA . SER A 1 92 ? 3.881 -7.413 -8.434 1.00 92.12 92 SER A CA 1
ATOM 687 C C . SER A 1 92 ? 5.043 -8.166 -7.823 1.00 92.12 92 SER A C 1
ATOM 689 O O . SER A 1 92 ? 5.058 -9.393 -7.828 1.00 92.12 92 SER A O 1
ATOM 691 N N . LEU A 1 93 ? 6.034 -7.429 -7.333 1.00 93.38 93 LEU A N 1
ATOM 692 C CA . LEU A 1 93 ? 7.171 -7.978 -6.614 1.00 93.38 93 LEU A CA 1
ATOM 693 C C . LEU A 1 93 ? 7.107 -7.513 -5.162 1.00 93.38 93 LEU A C 1
ATOM 695 O O . LEU A 1 93 ? 7.016 -6.315 -4.881 1.00 93.38 93 LEU A O 1
ATOM 699 N N . GLY A 1 94 ? 7.175 -8.460 -4.237 1.00 90.69 94 GLY A N 1
ATOM 700 C CA . GLY A 1 94 ? 7.235 -8.224 -2.800 1.00 90.69 94 GLY A CA 1
ATOM 701 C C . GLY A 1 94 ? 8.356 -9.019 -2.139 1.00 90.69 94 GLY A C 1
ATOM 702 O O . GLY A 1 94 ? 8.973 -9.893 -2.751 1.00 90.69 94 GLY A O 1
ATOM 703 N N . ARG A 1 95 ? 8.606 -8.725 -0.862 1.00 88.69 95 ARG A N 1
ATOM 704 C CA . ARG A 1 95 ? 9.464 -9.530 0.010 1.00 88.69 95 ARG A CA 1
ATOM 705 C C . ARG A 1 95 ? 8.774 -9.694 1.355 1.00 88.69 95 ARG A C 1
ATOM 707 O O . ARG A 1 95 ? 8.326 -8.708 1.929 1.00 88.69 95 ARG A O 1
ATOM 714 N N . GLY A 1 96 ? 8.662 -10.915 1.857 1.00 79.12 96 GLY A N 1
ATOM 715 C CA . GLY A 1 96 ? 7.936 -11.150 3.104 1.00 79.12 96 GLY A CA 1
ATOM 716 C C . GLY A 1 96 ? 7.692 -12.619 3.405 1.00 79.12 96 GLY A C 1
ATOM 717 O O . GLY A 1 96 ? 8.233 -13.500 2.738 1.00 79.12 96 GLY A O 1
ATOM 718 N N . VAL A 1 97 ? 6.894 -12.859 4.446 1.00 60.03 97 VAL A N 1
ATOM 719 C CA . VAL A 1 97 ? 6.503 -14.195 4.900 1.00 60.03 97 VAL A CA 1
ATOM 720 C C . VAL A 1 97 ? 5.114 -14.491 4.340 1.00 60.03 97 VAL A C 1
ATOM 722 O O . VAL A 1 97 ? 4.106 -14.088 4.914 1.00 60.03 97 VAL A O 1
ATOM 725 N N . GLU A 1 98 ? 5.043 -15.194 3.210 1.00 53.53 98 GLU A N 1
ATOM 726 C CA . GLU A 1 98 ? 3.783 -15.788 2.755 1.00 53.53 98 GLU A CA 1
ATOM 727 C C . GLU A 1 98 ? 3.544 -17.071 3.555 1.00 53.53 98 GLU A C 1
ATOM 729 O O . GLU A 1 98 ? 3.960 -18.161 3.178 1.00 53.53 98 GLU A O 1
ATOM 734 N N . SER A 1 99 ? 2.873 -16.947 4.697 1.00 46.12 99 SER A N 1
ATOM 735 C CA . SER A 1 99 ? 2.240 -18.041 5.453 1.00 46.12 99 SER A CA 1
ATOM 736 C C . SER A 1 99 ? 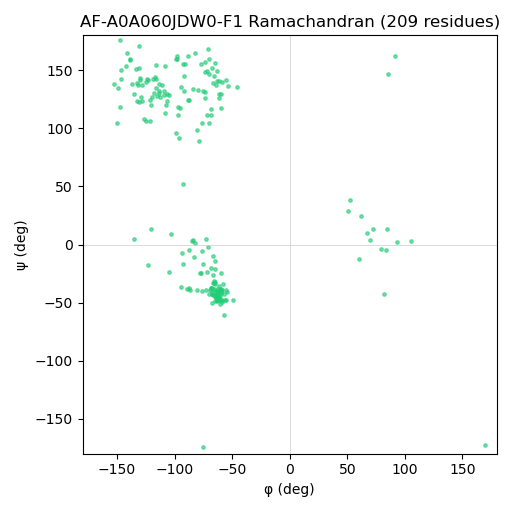3.097 -19.205 5.991 1.00 46.12 99 SER A C 1
ATOM 738 O O . SER A 1 99 ? 2.602 -19.922 6.856 1.00 46.12 99 SER A O 1
ATOM 740 N N . VAL A 1 100 ? 4.363 -19.405 5.598 1.00 40.22 100 VAL A N 1
ATOM 741 C CA . VAL A 1 100 ? 5.204 -20.487 6.145 1.00 40.22 100 VAL A CA 1
ATOM 742 C C . VAL A 1 100 ? 6.694 -20.111 6.156 1.00 40.22 100 VAL A C 1
ATOM 744 O O . VAL A 1 100 ? 7.383 -20.163 5.142 1.00 40.22 100 VAL A O 1
ATOM 747 N N . GLY A 1 101 ? 7.207 -19.788 7.342 1.00 49.62 101 GLY A N 1
ATOM 748 C CA . GLY A 1 101 ? 8.592 -20.067 7.743 1.00 49.62 101 GLY A CA 1
ATOM 749 C C . GLY A 1 101 ? 9.704 -19.117 7.294 1.00 49.62 101 GLY A C 1
ATOM 750 O O . GLY A 1 101 ? 10.534 -18.784 8.131 1.00 49.62 101 GLY A O 1
ATOM 751 N N . ASP A 1 102 ? 9.728 -18.636 6.049 1.00 59.38 102 ASP A N 1
ATOM 752 C CA . ASP A 1 102 ? 10.917 -17.943 5.527 1.00 59.38 102 ASP A CA 1
ATOM 753 C C . ASP A 1 102 ? 10.588 -16.630 4.812 1.00 59.38 102 ASP A C 1
ATOM 755 O O . ASP A 1 102 ? 9.665 -16.557 4.000 1.00 59.38 102 ASP A O 1
ATOM 759 N N . LYS A 1 103 ? 11.409 -15.597 5.049 1.00 77.25 103 LYS A 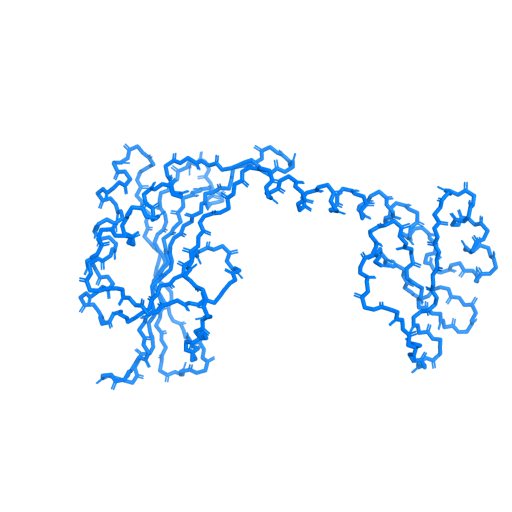N 1
ATOM 760 C CA . LYS A 1 103 ? 11.424 -14.392 4.209 1.00 77.25 103 LYS A CA 1
ATOM 761 C C . LYS A 1 103 ? 11.825 -14.809 2.793 1.00 77.25 103 LYS A C 1
ATOM 763 O O . LYS A 1 103 ? 12.875 -15.428 2.618 1.00 77.25 103 LYS A O 1
ATOM 768 N N . ARG A 1 104 ? 11.023 -14.459 1.788 1.00 86.19 104 ARG A N 1
ATOM 769 C CA . ARG A 1 104 ? 11.295 -14.727 0.363 1.00 86.19 104 ARG A CA 1
ATOM 770 C C . ARG A 1 104 ? 10.920 -13.525 -0.484 1.00 86.19 104 ARG A C 1
ATOM 772 O O . ARG A 1 104 ? 10.149 -12.678 -0.035 1.00 86.19 104 ARG A O 1
ATOM 779 N N . PHE A 1 105 ? 11.478 -13.446 -1.686 1.00 89.19 105 PHE A N 1
ATOM 780 C CA . PHE A 1 105 ? 10.920 -12.600 -2.737 1.00 89.19 105 PHE A CA 1
ATOM 781 C C . PHE A 1 105 ? 9.747 -13.329 -3.375 1.00 89.19 105 PHE A C 1
A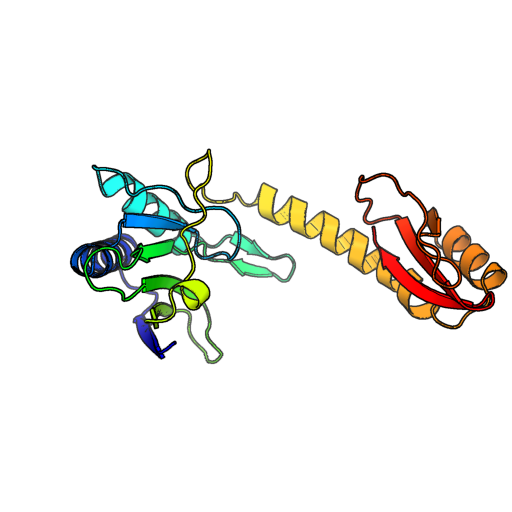TOM 783 O O . PHE A 1 105 ? 9.904 -14.495 -3.730 1.00 89.19 105 PHE A O 1
ATOM 790 N N . ASN A 1 106 ? 8.623 -12.640 -3.547 1.00 88.94 106 ASN A N 1
ATOM 791 C CA . ASN A 1 106 ? 7.423 -13.178 -4.177 1.00 88.94 106 ASN A CA 1
ATOM 792 C C . ASN A 1 106 ? 7.069 -12.322 -5.389 1.00 88.94 106 ASN A C 1
ATOM 794 O O . ASN A 1 106 ? 6.917 -11.106 -5.270 1.00 88.94 106 ASN A O 1
ATOM 798 N N . LEU A 1 107 ? 6.957 -12.966 -6.544 1.00 90.19 107 LEU A N 1
ATOM 799 C CA . LEU A 1 107 ? 6.496 -12.374 -7.788 1.00 90.19 107 LEU A CA 1
ATOM 800 C C . LEU A 1 107 ? 5.100 -12.906 -8.088 1.00 90.19 107 LEU A C 1
ATOM 802 O O . LEU A 1 107 ? 4.948 -14.103 -8.313 1.00 90.19 107 LEU A O 1
ATOM 806 N N . THR A 1 108 ? 4.123 -12.015 -8.179 1.00 89.06 108 THR A N 1
ATOM 807 C CA . THR A 1 108 ? 2.781 -12.312 -8.676 1.00 89.06 108 THR A CA 1
ATOM 808 C C . THR A 1 108 ? 2.620 -11.716 -10.065 1.00 89.06 108 THR A C 1
ATOM 810 O O . THR A 1 108 ? 2.895 -10.533 -10.275 1.00 89.06 108 THR A O 1
ATOM 813 N N . ILE A 1 109 ? 2.153 -12.523 -11.016 1.00 89.94 109 ILE A N 1
ATOM 814 C CA . ILE A 1 109 ? 1.785 -12.059 -12.354 1.00 89.94 109 ILE A CA 1
ATOM 815 C C . ILE A 1 109 ? 0.313 -12.368 -12.601 1.00 89.94 109 ILE A C 1
ATOM 817 O O . ILE A 1 109 ? -0.076 -13.535 -12.585 1.00 89.94 109 ILE A O 1
ATOM 821 N N . ALA A 1 110 ? -0.476 -11.328 -12.855 1.00 87.62 110 ALA A N 1
ATOM 822 C CA . ALA A 1 110 ? -1.898 -11.413 -13.142 1.00 87.62 110 ALA A CA 1
ATOM 823 C C . ALA A 1 110 ? -2.199 -10.979 -14.583 1.00 87.62 110 ALA A C 1
ATOM 825 O O . ALA A 1 110 ? -1.669 -9.980 -15.074 1.00 87.62 110 ALA A O 1
ATOM 826 N N . PHE A 1 111 ? -3.093 -11.712 -15.250 1.00 87.06 111 PHE A N 1
ATOM 827 C CA . PHE A 1 111 ? -3.537 -11.424 -16.619 1.00 87.06 111 PHE A CA 1
ATOM 828 C C . PHE A 1 111 ? -5.067 -11.420 -16.726 1.00 87.06 111 PHE A C 1
ATOM 830 O O . PHE A 1 111 ? -5.755 -12.262 -16.126 1.00 87.06 111 PHE A O 1
ATOM 837 N N . SER A 1 112 ? -5.624 -10.520 -17.542 1.00 82.62 112 SER A N 1
ATOM 838 C CA . SER A 1 112 ? -7.063 -10.489 -17.826 1.00 82.62 112 SER A CA 1
ATOM 839 C C . SER A 1 112 ? -7.395 -9.890 -19.190 1.00 82.62 112 SER A C 1
ATOM 841 O O . SER A 1 112 ? -6.872 -8.848 -19.568 1.00 82.62 112 SER A O 1
ATOM 843 N N . LYS A 1 113 ? -8.341 -10.528 -19.891 1.00 80.62 113 LYS A N 1
ATOM 844 C CA . LYS A 1 113 ? -9.036 -9.946 -21.055 1.00 80.62 113 LYS A CA 1
ATOM 845 C C . LYS A 1 113 ? -10.120 -8.947 -20.653 1.00 80.62 113 LYS A C 1
ATOM 847 O O . LYS A 1 113 ? -10.500 -8.092 -21.439 1.00 80.62 113 LYS A O 1
ATOM 852 N N . ASP A 1 114 ? -10.642 -9.079 -19.436 1.00 75.25 114 ASP A N 1
ATOM 853 C CA . ASP A 1 114 ? -11.509 -8.068 -18.849 1.00 75.25 114 ASP A CA 1
ATOM 854 C C . ASP A 1 114 ? -10.618 -6.954 -18.301 1.00 75.25 114 ASP A C 1
ATOM 856 O O . ASP A 1 114 ? -10.028 -7.096 -17.221 1.00 75.25 114 ASP A O 1
ATOM 860 N N . LEU A 1 115 ? -10.482 -5.883 -19.083 1.00 65.06 115 LEU A N 1
ATOM 861 C CA . LEU A 1 115 ? -9.678 -4.713 -18.734 1.00 65.06 115 LEU A CA 1
ATOM 862 C C . LEU A 1 115 ? -10.242 -3.967 -17.514 1.00 65.06 115 LEU A C 1
ATOM 864 O O . LEU A 1 115 ? -9.513 -3.206 -16.890 1.00 65.06 115 LEU A O 1
ATOM 868 N N . ASN A 1 116 ? -11.483 -4.244 -17.092 1.00 63.62 116 ASN A N 1
ATOM 869 C CA . ASN A 1 116 ? -12.014 -3.730 -15.826 1.00 63.62 116 ASN A CA 1
ATOM 870 C C . ASN A 1 116 ? -11.452 -4.473 -14.600 1.00 63.62 116 ASN A C 1
ATOM 872 O O . ASN A 1 116 ? -11.567 -3.969 -13.488 1.00 63.62 116 ASN A O 1
ATOM 876 N N . ARG A 1 117 ? -10.849 -5.662 -14.775 1.00 54.66 117 ARG A N 1
ATOM 877 C CA . ARG A 1 117 ? -10.301 -6.485 -13.676 1.00 54.66 117 ARG A CA 1
ATOM 878 C C . ARG A 1 117 ? -8.814 -6.285 -13.409 1.00 54.66 117 ARG A C 1
ATOM 880 O O . ARG A 1 117 ? -8.411 -6.346 -12.258 1.00 54.66 117 ARG A O 1
ATOM 887 N N . VAL A 1 118 ? -8.009 -6.067 -14.449 1.00 62.66 118 VAL A N 1
ATOM 888 C CA . VAL A 1 118 ? -6.598 -5.636 -14.292 1.00 62.66 118 VAL A CA 1
ATOM 889 C C . VAL A 1 118 ? -6.487 -4.102 -14.349 1.00 62.66 118 VAL A C 1
ATOM 891 O O . VAL A 1 118 ? -5.461 -3.538 -13.990 1.00 62.66 118 VAL A O 1
ATOM 894 N N . GLY A 1 119 ? -7.610 -3.447 -14.668 1.00 59.53 119 GLY A N 1
ATOM 895 C CA . GLY A 1 119 ? -7.906 -2.045 -14.420 1.00 59.53 119 GLY A CA 1
ATOM 896 C C . GLY A 1 119 ? -7.392 -1.099 -15.509 1.00 59.53 119 GLY A C 1
ATOM 897 O O . GLY A 1 119 ? -6.318 -1.323 -16.071 1.00 59.53 119 GLY A O 1
ATOM 898 N N . PRO A 1 120 ? -8.109 0.005 -15.796 1.00 68.19 120 PRO A N 1
ATOM 899 C CA . PRO A 1 120 ? -7.457 1.175 -16.366 1.00 68.19 120 PRO A CA 1
ATOM 900 C C . PRO A 1 120 ? -6.356 1.644 -15.405 1.00 68.19 120 PRO A C 1
ATOM 902 O O . PRO A 1 120 ? -6.533 1.643 -14.186 1.00 68.19 120 PRO A O 1
ATOM 905 N N . ILE A 1 121 ? -5.211 2.056 -15.947 1.00 82.81 121 ILE A N 1
ATOM 906 C CA . ILE A 1 121 ? -4.111 2.557 -15.122 1.00 82.81 121 ILE A CA 1
ATOM 907 C C . ILE A 1 121 ? -4.499 3.938 -14.586 1.00 82.81 121 ILE A C 1
ATOM 909 O O . ILE A 1 121 ? -4.559 4.915 -15.338 1.00 82.81 121 ILE A O 1
ATOM 913 N N . THR A 1 122 ? -4.732 4.033 -13.279 1.00 84.88 122 THR A N 1
ATOM 914 C CA . THR A 1 122 ? -4.946 5.320 -12.613 1.00 84.88 122 THR A CA 1
ATOM 915 C C . THR A 1 122 ? -3.607 6.024 -12.443 1.00 84.88 122 THR A C 1
ATOM 917 O O . THR A 1 122 ? -2.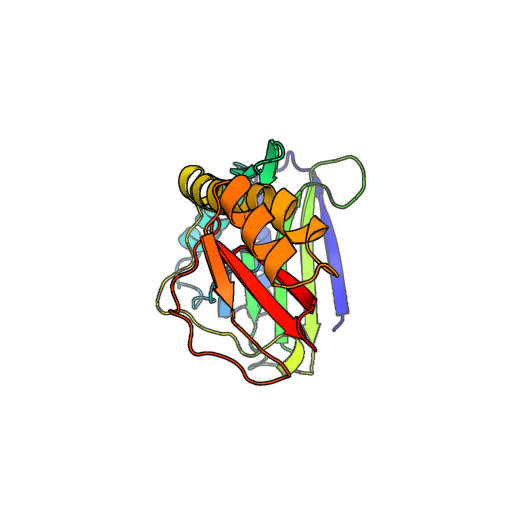795 5.651 -11.594 1.00 84.88 122 THR A O 1
ATOM 920 N N . TYR A 1 123 ? -3.363 7.039 -13.272 1.00 87.81 123 TYR A N 1
ATOM 921 C CA . TYR A 1 123 ? -2.134 7.823 -13.222 1.00 87.81 123 TYR A CA 1
ATOM 922 C C . TYR A 1 123 ? -2.203 8.943 -12.183 1.00 87.81 123 TYR A C 1
ATOM 924 O O . TYR A 1 123 ? -3.174 9.697 -12.123 1.00 87.81 123 TYR A O 1
ATOM 932 N N . GLY A 1 124 ? -1.142 9.072 -11.391 1.00 85.44 124 GLY A N 1
ATOM 933 C CA . GLY A 1 124 ? -0.961 10.152 -10.428 1.00 85.44 124 GLY A CA 1
ATOM 934 C C . GLY A 1 124 ? -0.277 11.371 -11.036 1.00 85.44 124 GLY A C 1
ATOM 935 O O . GLY A 1 124 ? 0.386 11.285 -12.070 1.00 85.44 124 GLY A O 1
ATOM 936 N N . ILE A 1 125 ? -0.405 12.510 -10.351 1.00 84.19 125 ILE A N 1
ATOM 937 C CA . ILE A 1 125 ? 0.364 13.726 -10.662 1.00 84.19 125 ILE A CA 1
ATOM 938 C C . ILE A 1 125 ? 1.812 13.647 -10.153 1.00 84.19 125 ILE A C 1
ATOM 940 O O . ILE A 1 125 ? 2.693 14.303 -10.704 1.00 84.19 125 ILE A O 1
ATOM 944 N N . GLU A 1 126 ? 2.066 12.828 -9.129 1.00 86.75 126 GLU A N 1
ATOM 945 C CA . GLU A 1 126 ? 3.395 12.594 -8.568 1.00 86.75 126 GLU A CA 1
ATOM 946 C C . GLU A 1 126 ? 3.917 11.200 -8.912 1.00 86.75 126 GLU A C 1
ATOM 948 O O . GLU A 1 126 ? 3.157 10.254 -9.118 1.00 86.75 126 GLU A O 1
ATOM 953 N N . LYS A 1 127 ? 5.245 11.074 -8.940 1.00 90.50 127 LYS A N 1
ATOM 954 C CA . LYS A 1 127 ? 5.907 9.776 -9.053 1.00 90.50 127 LYS A CA 1
ATOM 955 C C . LYS A 1 127 ? 5.812 8.997 -7.733 1.00 90.50 127 LYS A C 1
ATOM 957 O O . LYS A 1 127 ? 5.890 9.625 -6.675 1.00 90.50 127 LYS A O 1
ATOM 962 N N . PRO A 1 128 ? 5.749 7.654 -7.784 1.00 91.62 128 PRO A N 1
ATOM 963 C CA . PRO A 1 128 ? 5.865 6.798 -6.609 1.00 91.62 128 PRO A CA 1
ATOM 964 C C . PRO A 1 128 ? 7.142 7.091 -5.812 1.00 91.62 128 PRO A C 1
ATOM 966 O O . PRO A 1 128 ? 8.221 7.238 -6.392 1.00 91.62 128 PRO A O 1
ATOM 969 N N . LYS A 1 129 ? 7.018 7.157 -4.485 1.00 91.88 129 LYS A N 1
ATOM 970 C CA . LYS A 1 129 ? 8.112 7.419 -3.540 1.00 91.88 129 LYS A CA 1
ATOM 971 C C . LYS A 1 129 ? 7.978 6.476 -2.354 1.00 91.88 129 LYS A C 1
ATOM 973 O O . LYS A 1 129 ? 6.873 6.274 -1.864 1.00 91.88 129 LYS A O 1
ATOM 978 N N . LEU A 1 130 ? 9.102 5.929 -1.895 1.00 91.69 130 LEU A N 1
ATOM 979 C CA . LEU A 1 130 ? 9.140 5.106 -0.688 1.00 91.69 130 LEU A CA 1
ATOM 980 C C . LEU A 1 130 ? 8.755 5.939 0.531 1.00 91.69 130 LEU A C 1
ATOM 982 O O . LEU A 1 130 ? 9.255 7.051 0.708 1.00 91.69 130 LEU A O 1
ATOM 986 N N . ARG A 1 131 ? 7.934 5.352 1.395 1.00 90.56 131 ARG A N 1
ATOM 987 C CA . ARG A 1 131 ? 7.679 5.845 2.741 1.00 90.56 131 ARG A CA 1
ATOM 988 C C . ARG A 1 131 ? 8.926 5.715 3.603 1.00 90.56 131 ARG A C 1
ATOM 990 O O . ARG A 1 131 ? 9.760 4.818 3.433 1.00 90.56 131 ARG A O 1
ATOM 997 N N . THR A 1 132 ? 9.015 6.608 4.567 1.00 91.69 132 THR A N 1
ATOM 998 C CA . THR A 1 132 ? 10.008 6.647 5.631 1.00 91.69 132 THR A CA 1
ATOM 999 C C . THR A 1 132 ? 9.447 6.020 6.910 1.00 91.69 132 THR A C 1
ATOM 1001 O O . THR A 1 132 ? 8.237 5.877 7.083 1.00 91.69 132 THR A O 1
ATOM 1004 N N . GLN A 1 133 ? 10.328 5.654 7.848 1.00 90.50 133 GLN A N 1
ATOM 1005 C CA . GLN A 1 133 ? 9.896 5.120 9.144 1.00 90.50 133 GLN A CA 1
ATOM 1006 C C . GLN A 1 133 ? 9.009 6.109 9.934 1.00 90.50 133 GLN A C 1
ATOM 1008 O O . GLN A 1 133 ? 7.999 5.660 10.470 1.00 90.50 133 GLN A O 1
ATOM 1013 N N . PRO A 1 134 ? 9.307 7.427 9.984 1.00 89.19 134 PRO A N 1
ATOM 1014 C CA . PRO A 1 134 ? 8.413 8.400 10.613 1.00 89.19 134 PRO A CA 1
ATOM 1015 C C . PRO A 1 134 ? 7.015 8.458 9.989 1.00 89.19 134 PRO A C 1
ATOM 1017 O O . PRO A 1 134 ? 6.041 8.570 10.721 1.00 89.19 134 PRO A O 1
ATOM 1020 N N . GLU A 1 135 ? 6.890 8.337 8.664 1.00 87.56 135 GLU A N 1
ATOM 1021 C CA . GLU A 1 135 ? 5.577 8.324 7.997 1.00 87.56 135 GLU A CA 1
ATOM 1022 C C . GLU A 1 135 ? 4.768 7.070 8.351 1.00 87.56 135 GLU A C 1
ATOM 1024 O O . GLU A 1 135 ? 3.559 7.154 8.561 1.00 87.56 135 GLU A O 1
ATOM 1029 N N . VAL A 1 136 ? 5.427 5.912 8.478 1.00 84.62 136 VAL A N 1
ATOM 1030 C CA . VAL A 1 136 ? 4.775 4.686 8.966 1.00 84.62 136 VAL A CA 1
ATOM 1031 C C . VAL A 1 136 ? 4.371 4.817 10.435 1.00 84.62 136 VAL A C 1
ATOM 1033 O O . VAL A 1 136 ? 3.253 4.455 10.787 1.00 84.62 136 VAL A O 1
ATOM 1036 N N . HIS A 1 137 ? 5.234 5.373 11.289 1.00 83.44 137 HIS A N 1
ATOM 1037 C CA . HIS A 1 137 ? 4.907 5.607 12.697 1.00 83.44 137 HIS A CA 1
ATOM 1038 C C . HIS A 1 137 ? 3.749 6.585 12.879 1.00 83.44 137 HIS A C 1
ATOM 1040 O O . HIS A 1 137 ? 2.856 6.294 13.658 1.00 83.44 137 HIS A O 1
ATOM 1046 N N . ALA A 1 138 ? 3.709 7.692 12.136 1.00 80.81 138 ALA A N 1
ATOM 1047 C CA . ALA A 1 138 ? 2.604 8.645 12.220 1.00 80.81 138 ALA A CA 1
ATOM 1048 C C . ALA A 1 138 ? 1.255 7.991 11.864 1.00 80.81 138 ALA A C 1
ATOM 1050 O O . ALA A 1 138 ? 0.251 8.240 12.527 1.00 80.81 138 ALA A O 1
ATOM 1051 N N . GLY A 1 139 ? 1.234 7.106 10.858 1.00 75.62 139 GLY A N 1
ATOM 1052 C CA . GLY A 1 139 ? 0.055 6.288 10.560 1.00 75.62 139 GLY A CA 1
ATOM 1053 C C . GLY A 1 139 ? -0.308 5.329 11.700 1.00 75.62 139 GLY A C 1
ATOM 1054 O O . GLY A 1 139 ? -1.483 5.182 12.031 1.00 75.62 139 GLY A O 1
ATOM 1055 N N . ASN A 1 140 ? 0.692 4.716 12.337 1.00 77.19 140 ASN A N 1
ATOM 1056 C CA . ASN A 1 140 ? 0.489 3.820 13.476 1.00 77.19 140 ASN A CA 1
ATOM 1057 C C . ASN A 1 140 ? -0.023 4.550 14.724 1.00 77.19 140 ASN A C 1
ATOM 1059 O O . ASN A 1 140 ? -0.958 4.058 15.336 1.00 77.19 140 ASN A O 1
ATOM 1063 N N . GLU A 1 141 ? 0.497 5.732 15.061 1.00 78.94 141 GLU A N 1
ATOM 1064 C CA . GLU A 1 141 ? 0.038 6.521 16.215 1.00 78.94 141 GLU A CA 1
ATOM 1065 C C . GLU A 1 141 ? -1.445 6.902 16.090 1.00 78.94 141 GLU A C 1
ATOM 1067 O O . GLU A 1 141 ? -2.190 6.865 17.069 1.00 78.94 141 GLU A O 1
ATOM 1072 N N . LEU A 1 142 ? -1.904 7.236 14.878 1.00 79.62 142 LEU A N 1
ATOM 1073 C CA . LEU A 1 142 ? -3.325 7.483 14.619 1.00 79.62 142 LEU A CA 1
ATOM 1074 C C . LEU A 1 142 ? -4.162 6.212 14.818 1.00 79.62 142 LEU A C 1
ATOM 1076 O O . LEU A 1 142 ? -5.243 6.281 15.404 1.00 79.62 142 LEU A O 1
ATOM 1080 N N . ASN A 1 143 ? -3.658 5.061 14.368 1.00 79.44 143 ASN A N 1
ATOM 1081 C CA . ASN A 1 143 ? -4.316 3.768 14.554 1.00 79.44 143 ASN A CA 1
ATOM 1082 C C . ASN A 1 143 ? -4.325 3.328 16.025 1.00 79.44 143 ASN A C 1
ATOM 1084 O O . ASN A 1 143 ? -5.317 2.763 16.473 1.00 79.44 143 ASN A O 1
ATOM 1088 N N . GLU A 1 144 ? -3.262 3.598 16.784 1.00 83.00 144 GLU A N 1
ATOM 1089 C CA . GLU A 1 144 ? -3.173 3.327 18.222 1.00 83.00 144 GLU A CA 1
ATOM 1090 C C . GLU A 1 144 ? -4.208 4.139 18.993 1.00 83.00 144 GLU A C 1
ATOM 1092 O O . GLU A 1 144 ? -4.965 3.578 19.782 1.00 83.00 144 GLU A O 1
ATOM 1097 N N . ARG A 1 145 ? -4.294 5.446 18.724 1.00 87.81 145 ARG A N 1
ATOM 1098 C CA . ARG A 1 145 ? -5.306 6.315 19.339 1.00 87.81 145 ARG A CA 1
ATOM 1099 C C . ARG A 1 145 ? -6.714 5.859 18.988 1.00 87.81 145 ARG A C 1
ATOM 1101 O O . ARG A 1 145 ? -7.547 5.751 19.879 1.00 87.81 145 ARG A O 1
ATOM 1108 N N . ALA A 1 146 ? -6.959 5.518 17.723 1.00 88.19 146 ALA A N 1
ATOM 1109 C CA . ALA A 1 146 ? -8.243 4.976 17.297 1.00 88.19 146 ALA A CA 1
ATOM 1110 C C . ALA A 1 146 ? -8.557 3.652 18.011 1.00 88.19 146 ALA A C 1
ATOM 1112 O O . ALA A 1 146 ? -9.660 3.481 18.519 1.00 88.19 146 ALA A O 1
ATOM 1113 N N . ALA A 1 147 ? -7.592 2.734 18.115 1.00 87.25 147 ALA A N 1
ATOM 1114 C CA . ALA A 1 147 ? -7.760 1.464 18.816 1.00 87.25 147 ALA A CA 1
ATOM 1115 C C . ALA A 1 147 ? -8.036 1.655 20.316 1.00 87.25 147 ALA A C 1
ATOM 1117 O O . ALA A 1 147 ? -8.860 0.930 20.875 1.00 87.25 147 ALA A O 1
ATOM 1118 N N . GLU A 1 148 ? -7.395 2.633 20.960 1.00 92.25 148 GLU A N 1
ATOM 1119 C CA . GLU A 1 148 ? -7.676 2.992 22.351 1.00 92.25 148 GLU A CA 1
ATOM 1120 C C . GLU A 1 148 ? -9.098 3.543 22.498 1.00 92.25 148 GLU A C 1
ATOM 1122 O O . GLU A 1 148 ? -9.868 3.032 23.308 1.00 92.25 148 GLU A O 1
ATOM 1127 N N . THR A 1 149 ? -9.500 4.487 21.642 1.00 93.25 149 THR A N 1
ATOM 1128 C CA . THR A 1 149 ? -10.874 5.013 21.575 1.00 93.25 149 THR A CA 1
ATOM 1129 C C . THR A 1 149 ? -11.904 3.897 21.367 1.00 93.25 149 THR A C 1
ATOM 1131 O O . THR A 1 149 ? -12.965 3.890 21.997 1.00 93.25 149 THR A O 1
ATOM 1134 N N . MET A 1 150 ? -11.589 2.892 20.543 1.00 94.12 150 MET A N 1
ATOM 1135 C CA . MET A 1 150 ? -12.466 1.741 20.304 1.00 94.12 150 MET A CA 1
ATOM 1136 C C . MET A 1 150 ? -12.680 0.864 21.548 1.00 94.12 150 MET A C 1
ATOM 1138 O O . MET A 1 150 ? -13.694 0.165 21.620 1.00 94.12 150 MET A O 1
ATOM 1142 N N . LYS A 1 151 ? -11.796 0.903 22.558 1.00 93.88 151 LYS A N 1
ATOM 1143 C CA . LYS A 1 151 ? -12.042 0.225 23.846 1.00 93.88 151 LYS A CA 1
ATOM 1144 C C . LYS A 1 151 ? -13.201 0.855 24.617 1.00 93.88 151 LYS A C 1
ATOM 1146 O O . LYS A 1 151 ? -13.858 0.144 25.373 1.00 93.88 151 LYS A O 1
ATOM 1151 N N . THR A 1 152 ? -13.477 2.140 24.395 1.00 94.62 152 THR A N 1
ATOM 1152 C CA . THR A 1 152 ? -14.655 2.843 24.924 1.00 94.62 152 THR A CA 1
ATOM 1153 C C . THR A 1 152 ? -15.851 2.743 23.977 1.00 94.62 152 THR A C 1
ATOM 1155 O O . THR A 1 152 ? -16.972 2.553 24.445 1.00 94.62 152 THR A O 1
ATOM 1158 N N . ALA A 1 153 ? -15.633 2.807 22.659 1.00 93.94 153 ALA A N 1
ATOM 1159 C CA . ALA A 1 153 ? -16.709 2.763 21.664 1.00 93.94 153 ALA A CA 1
ATOM 1160 C C . ALA A 1 153 ? -17.391 1.383 21.558 1.00 93.94 153 ALA A C 1
ATOM 1162 O O . ALA A 1 153 ? -18.615 1.300 21.512 1.00 93.94 153 ALA A O 1
ATOM 1163 N N . ASN A 1 154 ? -16.634 0.280 21.577 1.00 94.81 154 ASN A N 1
ATOM 1164 C CA . ASN A 1 154 ? -17.227 -1.056 21.434 1.00 94.81 154 ASN A CA 1
ATOM 1165 C C . ASN A 1 154 ? -18.214 -1.408 22.569 1.00 94.81 154 ASN A C 1
ATOM 1167 O O . ASN A 1 154 ? -19.297 -1.913 22.273 1.00 94.81 154 ASN A O 1
ATOM 1171 N N . PRO A 1 155 ? -17.908 -1.149 23.859 1.00 96.06 155 PRO A N 1
ATOM 1172 C CA . PRO A 1 155 ? -18.824 -1.495 24.943 1.00 96.06 155 PRO A CA 1
ATOM 1173 C C . PRO A 1 155 ? -20.121 -0.683 24.994 1.00 96.06 155 PRO A C 1
ATOM 1175 O O . PRO A 1 155 ? -21.058 -1.137 25.645 1.00 96.06 155 PRO A O 1
ATOM 1178 N N . ILE A 1 156 ? -20.185 0.505 24.377 1.00 96.62 156 ILE A N 1
ATOM 1179 C CA . ILE A 1 156 ? -21.393 1.350 24.422 1.00 96.62 156 ILE A CA 1
ATOM 1180 C C . ILE A 1 156 ? -22.452 0.955 23.387 1.00 96.62 156 ILE A C 1
ATOM 1182 O O . ILE A 1 156 ? -23.583 1.431 23.463 1.00 96.62 156 ILE A O 1
ATOM 1186 N N . ILE A 1 157 ? -22.122 0.077 22.436 1.00 96.81 157 ILE A N 1
ATOM 1187 C CA . ILE A 1 157 ? -23.087 -0.443 21.463 1.00 96.81 157 ILE A CA 1
ATOM 1188 C C . ILE A 1 157 ? -24.203 -1.190 22.209 1.00 96.81 157 ILE A C 1
ATOM 1190 O O . ILE A 1 157 ? -23.951 -2.041 23.063 1.00 96.81 157 ILE A O 1
ATOM 1194 N N . GLY A 1 158 ? -25.456 -0.855 21.899 1.00 95.94 158 GLY A N 1
ATOM 1195 C CA . GLY A 1 158 ? -26.644 -1.372 22.580 1.00 95.94 158 GLY A CA 1
ATOM 1196 C C . GLY A 1 158 ? -27.019 -0.636 23.873 1.00 95.94 158 GLY A C 1
ATOM 1197 O O . GLY A 1 158 ? -28.067 -0.934 24.450 1.00 95.94 158 GLY A O 1
ATOM 1198 N N . MET A 1 159 ? -26.220 0.334 24.334 1.00 97.62 159 MET A N 1
ATOM 1199 C CA . MET A 1 159 ? -26.601 1.207 25.448 1.00 97.62 159 MET A CA 1
ATOM 1200 C C . MET A 1 159 ? -27.602 2.276 25.003 1.00 97.62 159 MET A C 1
ATOM 1202 O O . MET A 1 159 ? -27.642 2.680 23.840 1.00 97.62 159 MET A O 1
ATOM 1206 N N . LYS A 1 160 ? -28.392 2.781 25.956 1.00 97.94 160 LYS A N 1
ATOM 1207 C CA . LYS A 1 160 ? -29.197 3.987 25.743 1.00 97.94 160 LYS A CA 1
ATOM 1208 C C . LYS A 1 160 ? -28.280 5.192 25.554 1.00 97.94 160 LYS A C 1
ATOM 1210 O O . LYS A 1 160 ? -27.259 5.294 26.230 1.00 97.94 160 LYS A O 1
ATOM 1215 N N . GLU A 1 161 ? -28.686 6.122 24.695 1.00 96.44 161 GLU A N 1
ATOM 1216 C CA . GLU A 1 161 ? -27.897 7.307 24.323 1.00 96.44 161 GLU A CA 1
ATOM 1217 C C . GLU A 1 161 ? -27.351 8.072 25.540 1.00 96.44 161 GLU A C 1
ATOM 1219 O O . GLU A 1 161 ? -26.157 8.348 25.606 1.00 96.44 161 GLU A O 1
ATOM 1224 N N . ALA A 1 162 ? -28.193 8.351 26.539 1.00 96.12 162 ALA A N 1
ATOM 1225 C CA . ALA A 1 162 ? -27.778 9.089 27.733 1.00 96.12 162 ALA A CA 1
ATOM 1226 C C . ALA A 1 162 ? -26.684 8.365 28.543 1.00 96.12 162 ALA A C 1
ATOM 1228 O O . ALA A 1 162 ? -25.743 9.002 29.013 1.00 96.12 162 ALA A O 1
ATOM 1229 N N . ASP A 1 163 ? -26.786 7.038 28.672 1.00 97.00 163 ASP A N 1
ATOM 1230 C CA . ASP A 1 163 ? -25.816 6.224 29.414 1.00 97.00 163 ASP A CA 1
ATOM 1231 C C . ASP A 1 163 ? -24.493 6.110 28.638 1.00 97.00 163 ASP A C 1
ATOM 1233 O O . ASP A 1 163 ? -23.410 6.192 29.222 1.00 97.00 163 ASP A O 1
ATOM 1237 N N . ALA A 1 164 ? -24.578 5.972 27.311 1.00 96.94 164 ALA A N 1
ATOM 1238 C CA . ALA A 1 164 ? -23.421 5.933 26.425 1.00 96.94 164 ALA A CA 1
ATOM 1239 C C . ALA A 1 164 ? -22.636 7.251 26.453 1.00 96.94 164 ALA A C 1
ATOM 1241 O O . ALA A 1 164 ? -21.420 7.227 26.630 1.00 96.94 164 ALA A O 1
ATOM 1242 N N . ILE A 1 165 ? -23.321 8.394 26.336 1.00 97.00 165 ILE A N 1
ATOM 1243 C CA . ILE A 1 165 ? -22.700 9.727 26.385 1.00 97.00 165 ILE A CA 1
ATOM 1244 C C . ILE A 1 165 ? -21.977 9.937 27.717 1.00 97.00 165 ILE A C 1
ATOM 1246 O O . ILE A 1 165 ? -20.807 10.317 27.725 1.00 97.00 165 ILE A O 1
ATOM 1250 N N . ALA A 1 166 ? -22.632 9.615 28.837 1.00 96.75 166 ALA A N 1
ATOM 1251 C CA . ALA A 1 166 ? -22.023 9.742 30.157 1.00 96.75 166 ALA A CA 1
ATOM 1252 C C . ALA A 1 166 ? -20.743 8.899 30.286 1.00 96.75 166 ALA A C 1
ATOM 1254 O O . ALA A 1 166 ? -19.757 9.363 30.860 1.00 96.75 166 ALA A O 1
ATOM 1255 N N . LYS A 1 167 ? -20.737 7.683 29.721 1.00 95.50 167 LYS A N 1
ATOM 1256 C CA . LYS A 1 167 ? -19.554 6.818 29.703 1.00 95.50 167 LYS A CA 1
ATOM 1257 C C . LYS A 1 167 ? -18.430 7.372 28.823 1.00 95.50 167 LYS A C 1
ATOM 1259 O O . LYS A 1 167 ? -17.270 7.338 29.224 1.00 95.50 167 LYS A O 1
ATOM 1264 N N . ILE A 1 168 ? -18.759 7.884 27.640 1.00 96.44 168 ILE A N 1
ATOM 1265 C CA . ILE A 1 168 ? -17.775 8.479 26.728 1.00 96.44 168 ILE A CA 1
ATOM 1266 C C . ILE A 1 168 ? -17.053 9.647 27.408 1.00 96.44 168 ILE A C 1
ATOM 1268 O O . ILE A 1 168 ? -15.822 9.698 27.423 1.00 96.44 168 ILE A O 1
ATOM 1272 N N . GLU A 1 169 ? -17.820 10.554 28.010 1.00 96.06 169 GLU A N 1
ATOM 1273 C CA . GLU A 1 169 ? -17.288 11.738 28.684 1.00 96.06 169 GLU A CA 1
ATOM 1274 C C . GLU A 1 169 ? -16.504 11.371 29.951 1.00 96.06 169 GLU A C 1
ATOM 1276 O O . GLU A 1 169 ? -15.457 11.965 30.213 1.00 96.06 169 GLU A O 1
ATOM 1281 N N . SER A 1 170 ? -16.948 10.360 30.713 1.00 95.94 170 SER A N 1
ATOM 1282 C CA . SER A 1 170 ? -16.204 9.878 31.886 1.00 95.94 170 SER A CA 1
ATOM 1283 C C . SER A 1 170 ? -14.858 9.258 31.525 1.00 95.94 170 SER A C 1
ATOM 1285 O O . SER A 1 170 ? -13.907 9.366 32.298 1.00 95.94 170 SER A O 1
ATOM 1287 N N . ASP A 1 171 ? -14.779 8.630 30.352 1.00 94.81 171 ASP A N 1
ATOM 1288 C CA . ASP A 1 171 ? -13.554 8.032 29.823 1.00 94.81 171 ASP A CA 1
ATOM 1289 C C . ASP A 1 171 ? -12.656 9.083 29.128 1.00 94.81 171 ASP A C 1
ATOM 1291 O O . ASP A 1 171 ? -11.570 8.753 28.656 1.00 94.81 171 ASP A O 1
ATOM 1295 N N . GLY A 1 172 ? -13.071 10.359 29.107 1.00 94.69 172 GLY A N 1
ATOM 1296 C CA . GLY A 1 172 ? -12.278 11.493 28.623 1.00 94.69 172 GLY A CA 1
ATOM 1297 C C . GLY A 1 172 ? -12.332 11.722 27.112 1.00 94.69 172 GLY A C 1
ATOM 1298 O O . GLY A 1 172 ? -11.525 12.490 26.587 1.00 94.69 172 GLY A O 1
ATOM 1299 N N . TYR A 1 173 ? -13.267 11.081 26.413 1.00 95.88 173 TYR A N 1
ATOM 1300 C CA . TYR A 1 173 ? -13.409 11.182 24.963 1.00 95.88 173 TYR A CA 1
ATOM 1301 C C . TYR A 1 173 ? -14.480 12.198 24.557 1.00 95.88 173 TYR A C 1
ATOM 1303 O O . TYR A 1 173 ? -15.379 12.549 25.320 1.00 95.88 173 TYR A O 1
ATOM 1311 N N . THR A 1 174 ? -14.391 12.660 23.310 1.00 94.62 174 THR A N 1
ATOM 1312 C CA . THR A 1 174 ? -15.431 13.493 22.685 1.00 94.62 174 THR A CA 1
ATOM 1313 C C . THR A 1 174 ? -16.325 12.642 21.794 1.00 94.62 174 THR A C 1
ATOM 1315 O O . THR A 1 174 ? -15.926 11.560 21.362 1.00 94.62 174 THR A O 1
ATOM 1318 N N . TRP A 1 175 ? -17.528 13.124 21.487 1.00 94.25 175 TRP A N 1
ATOM 1319 C CA . TRP A 1 175 ? -18.474 12.402 20.640 1.00 94.25 175 TRP A CA 1
ATOM 1320 C C . TRP A 1 175 ? -19.199 13.311 19.653 1.00 94.25 175 TRP A C 1
ATOM 1322 O O . TRP A 1 175 ? -19.282 14.526 19.834 1.00 94.25 175 TRP A O 1
ATOM 1332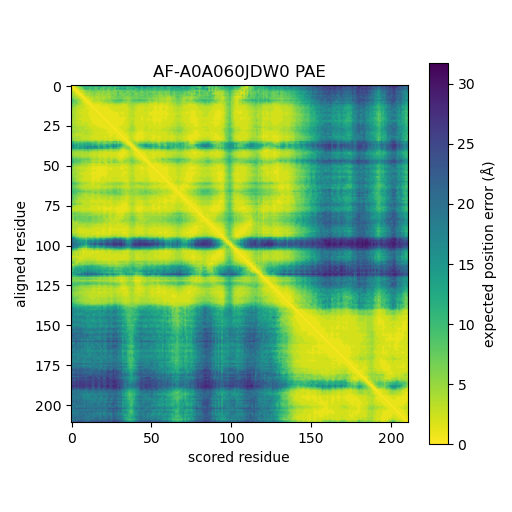 N N . VAL A 1 176 ? -19.721 12.701 18.591 1.00 93.88 176 VAL A N 1
ATOM 1333 C CA . VAL A 1 176 ? -20.608 13.343 17.616 1.00 93.88 176 VAL A CA 1
ATOM 1334 C C . VAL A 1 176 ? -21.610 12.321 17.088 1.00 93.88 176 VAL A C 1
ATOM 1336 O O . VAL A 1 176 ? -21.265 11.159 16.885 1.00 93.88 176 VAL A O 1
ATOM 1339 N N . VAL A 1 177 ? -22.852 12.740 16.853 1.00 94.12 177 VAL A N 1
ATOM 1340 C CA . VAL A 1 177 ? -23.854 11.905 16.176 1.00 94.12 177 VAL A CA 1
ATOM 1341 C C . VAL A 1 177 ? -23.714 12.114 14.678 1.00 94.12 177 VAL A C 1
ATOM 1343 O O . VAL A 1 177 ? -23.768 13.249 14.208 1.00 94.12 177 VAL A O 1
ATOM 1346 N N . VAL A 1 178 ? -23.513 11.023 13.944 1.00 93.12 178 VAL A N 1
ATOM 1347 C CA . VAL A 1 178 ? -23.328 11.053 12.484 1.00 93.12 178 VAL A CA 1
ATOM 1348 C C . VAL A 1 178 ? -24.561 10.569 11.740 1.00 93.12 178 VAL A C 1
ATOM 1350 O O . VAL A 1 178 ? -24.782 10.979 10.609 1.00 93.12 178 VAL A O 1
ATOM 1353 N N . ASP A 1 179 ? -25.391 9.760 12.394 1.00 94.06 179 ASP A N 1
ATOM 1354 C CA . ASP A 1 179 ? -26.669 9.297 11.870 1.00 94.06 179 ASP A CA 1
ATOM 1355 C C . ASP A 1 179 ? -27.654 9.078 13.034 1.00 94.06 179 ASP A C 1
ATOM 1357 O O . ASP A 1 179 ? -27.303 8.487 14.064 1.00 94.06 179 ASP A O 1
ATOM 1361 N N . ARG A 1 180 ? -28.895 9.552 12.872 1.00 95.94 180 ARG A N 1
ATOM 1362 C CA . ARG A 1 180 ? -30.027 9.237 13.751 1.00 95.94 180 ARG A CA 1
ATOM 1363 C C . ARG A 1 180 ? -31.213 8.746 12.941 1.00 95.94 180 ARG A C 1
ATOM 1365 O O . ARG A 1 180 ? -31.705 9.448 12.072 1.00 95.94 180 ARG A O 1
ATOM 1372 N N . ASP A 1 181 ? -31.689 7.550 13.269 1.00 94.69 181 ASP A N 1
ATOM 1373 C CA . ASP A 1 181 ? -32.879 6.939 12.666 1.00 94.69 181 ASP A CA 1
ATOM 1374 C C . ASP A 1 181 ? -32.887 6.931 11.118 1.00 94.69 181 ASP A C 1
ATOM 1376 O O . ASP A 1 181 ? -33.942 6.915 10.487 1.00 94.69 181 ASP A O 1
ATOM 1380 N N . GLY A 1 182 ? -31.700 6.888 10.497 1.00 89.56 182 GLY A N 1
ATOM 1381 C CA . GLY A 1 182 ? -31.507 6.889 9.045 1.00 89.56 182 GLY A CA 1
ATOM 1382 C C . GLY A 1 182 ? -31.285 8.277 8.439 1.00 89.56 182 GLY A C 1
ATOM 1383 O O . GLY A 1 182 ? -31.159 8.382 7.220 1.00 89.56 182 GLY A O 1
ATOM 1384 N N . GLU A 1 183 ? -31.242 9.329 9.257 1.00 92.44 183 GLU A N 1
ATOM 1385 C CA . GLU A 1 183 ? -30.879 10.687 8.858 1.00 92.44 183 GLU A CA 1
ATOM 1386 C C . GLU A 1 183 ? -29.401 10.955 9.174 1.00 92.44 183 GLU A C 1
ATOM 1388 O O . GLU A 1 183 ? -29.005 11.040 10.339 1.00 92.44 183 GLU A O 1
ATOM 1393 N N . GLU A 1 184 ? -28.579 11.094 8.130 1.00 87.94 184 GLU A N 1
ATOM 1394 C CA . GLU A 1 184 ? -27.161 11.449 8.254 1.00 87.94 184 GLU A CA 1
ATOM 1395 C C . GLU A 1 184 ? -26.979 12.941 8.574 1.00 87.94 184 GLU A C 1
ATOM 1397 O O . GLU A 1 184 ? -27.524 13.819 7.899 1.00 87.94 184 GLU A O 1
ATOM 1402 N N . PHE A 1 185 ? -26.146 13.242 9.570 1.00 87.56 185 PHE A N 1
ATOM 1403 C CA . PHE A 1 185 ? -25.772 14.610 9.918 1.00 87.56 185 PHE A CA 1
ATOM 1404 C C . PHE A 1 185 ? -24.507 15.048 9.185 1.00 87.56 185 PHE A C 1
ATOM 1406 O O . PHE A 1 185 ? -23.553 14.289 9.012 1.00 87.56 185 PHE A O 1
ATOM 1413 N N . ILE A 1 186 ? -24.459 16.329 8.816 1.00 77.06 186 ILE A N 1
ATOM 1414 C CA . ILE A 1 186 ? -23.258 16.936 8.238 1.00 77.06 186 ILE A CA 1
ATOM 1415 C C . ILE A 1 186 ? -22.188 17.046 9.330 1.00 77.06 186 ILE A C 1
ATOM 1417 O O . ILE A 1 186 ? -22.246 17.932 10.183 1.00 77.06 186 ILE A O 1
ATOM 1421 N N . THR A 1 187 ? -21.191 16.166 9.283 1.00 73.88 187 THR A N 1
ATOM 1422 C CA . THR A 1 187 ? -19.974 16.271 10.099 1.00 73.88 187 THR A CA 1
ATOM 1423 C C . THR A 1 187 ? -18.869 17.014 9.359 1.00 73.88 187 THR A C 1
ATOM 1425 O O . THR A 1 187 ? -18.816 16.999 8.127 1.00 73.88 187 THR A O 1
ATOM 1428 N N . ASP A 1 188 ? -17.933 17.615 10.094 1.00 68.69 188 ASP A N 1
ATOM 1429 C CA . ASP A 1 188 ? -16.696 18.113 9.504 1.00 68.69 188 ASP A CA 1
ATOM 1430 C C . ASP A 1 188 ? -15.871 16.951 8.913 1.00 68.69 188 ASP A C 1
ATOM 1432 O O . ASP A 1 188 ? -15.808 15.853 9.466 1.00 68.69 188 ASP A O 1
ATOM 1436 N N . ALA A 1 189 ? -15.239 17.168 7.755 1.00 63.31 189 ALA A N 1
ATOM 1437 C CA . ALA A 1 189 ? -14.439 16.135 7.084 1.00 63.31 189 ALA A CA 1
ATOM 1438 C C . ALA A 1 189 ? -13.117 15.814 7.821 1.00 63.31 189 ALA A C 1
ATOM 1440 O O . ALA A 1 189 ? -12.358 14.949 7.384 1.00 63.31 189 ALA A O 1
ATOM 1441 N N . SER A 1 190 ? -12.820 16.509 8.923 1.00 73.88 190 SER A N 1
ATOM 1442 C CA . SER A 1 190 ? -11.649 16.272 9.767 1.00 73.88 190 SER A CA 1
ATOM 1443 C C . SER A 1 190 ? -11.779 14.934 10.489 1.00 73.88 190 SER A C 1
ATOM 1445 O O . SER A 1 190 ? -12.664 14.758 11.325 1.00 73.88 190 SER A O 1
ATOM 1447 N N . TYR A 1 191 ? -10.868 14.007 10.202 1.00 78.81 191 TYR A N 1
ATOM 1448 C CA . TYR A 1 191 ? -10.709 12.787 10.987 1.00 78.81 191 TYR A CA 1
ATOM 1449 C C . TYR A 1 191 ? -10.039 13.105 12.332 1.00 78.81 191 TYR A C 1
ATOM 1451 O O . TYR A 1 191 ? -8.960 13.702 12.355 1.00 78.81 191 TYR A O 1
ATOM 1459 N N . ASN A 1 192 ? -10.661 12.692 13.437 1.00 88.25 192 ASN A N 1
ATOM 1460 C CA . ASN A 1 192 ? -10.085 12.740 14.780 1.00 88.25 192 ASN A CA 1
ATOM 1461 C C . ASN A 1 192 ? -10.155 11.341 15.429 1.00 88.25 192 ASN A C 1
ATOM 1463 O O . ASN A 1 192 ? -11.240 10.928 15.836 1.00 88.25 192 ASN A O 1
ATOM 1467 N N . PRO A 1 193 ? -9.027 10.621 15.588 1.00 88.69 193 PRO A N 1
ATOM 1468 C CA . PRO A 1 193 ? -9.021 9.265 16.149 1.00 88.69 193 PRO A CA 1
ATOM 1469 C C . PRO A 1 193 ? -9.423 9.194 17.636 1.00 88.69 193 PRO A C 1
ATOM 1471 O O . PRO A 1 193 ? -9.620 8.100 18.157 1.00 88.69 193 PRO A O 1
ATOM 1474 N N . GLU A 1 194 ? -9.538 10.333 18.326 1.00 91.94 194 GLU A N 1
ATOM 1475 C CA . GLU A 1 194 ? -9.933 10.455 19.742 1.00 91.94 194 GLU A CA 1
ATOM 1476 C C . GLU A 1 194 ? -11.397 10.921 19.913 1.00 91.94 194 GLU A C 1
ATOM 1478 O O . GLU A 1 194 ? -11.839 11.250 21.018 1.00 91.94 194 GLU A O 1
ATOM 1483 N N . ARG A 1 195 ? -12.174 10.971 18.823 1.00 93.88 195 ARG A N 1
ATOM 1484 C CA . ARG A 1 195 ? -13.610 11.280 18.839 1.00 93.88 195 ARG A CA 1
ATOM 1485 C C . ARG A 1 195 ? -14.418 10.040 18.470 1.00 93.88 195 ARG A C 1
ATOM 1487 O O . ARG A 1 195 ? -14.068 9.323 17.539 1.00 93.88 195 ARG A O 1
ATOM 1494 N N . ILE A 1 196 ? -15.513 9.801 19.185 1.00 95.31 196 ILE A N 1
ATOM 1495 C CA . ILE A 1 196 ? -16.435 8.690 18.936 1.00 95.31 196 ILE A CA 1
ATOM 1496 C C . ILE A 1 196 ? -17.612 9.186 18.090 1.00 95.31 196 ILE A C 1
ATOM 1498 O O . ILE A 1 196 ? -18.380 10.057 18.501 1.00 95.31 196 ILE A O 1
ATOM 1502 N N . ARG A 1 197 ? -17.763 8.620 16.896 1.00 95.12 197 ARG A N 1
ATOM 1503 C CA . ARG A 1 197 ? -18.889 8.842 15.988 1.00 95.12 197 ARG A CA 1
ATOM 1504 C C . ARG A 1 197 ? -19.995 7.848 16.304 1.00 95.12 197 ARG A C 1
ATOM 1506 O O . ARG A 1 197 ? -19.752 6.644 16.295 1.00 95.12 197 ARG A O 1
ATOM 1513 N N . LEU A 1 198 ? -21.190 8.358 16.575 1.00 95.94 198 LEU A N 1
ATOM 1514 C CA . LEU A 1 198 ? -22.341 7.579 17.018 1.00 95.94 198 LEU A CA 1
ATOM 1515 C C . LEU A 1 198 ? -23.400 7.486 15.923 1.00 95.94 198 LEU A C 1
ATOM 1517 O O . LEU A 1 198 ? -23.830 8.507 15.379 1.00 95.94 198 LEU A O 1
ATOM 1521 N N . THR A 1 199 ? -23.872 6.267 15.685 1.00 96.69 199 THR A N 1
ATOM 1522 C CA . THR A 1 199 ? -25.097 5.986 14.934 1.00 96.69 199 THR A CA 1
ATOM 1523 C C . THR A 1 199 ? -26.170 5.554 15.917 1.00 96.69 199 THR A C 1
ATOM 1525 O O . THR A 1 199 ? -25.979 4.596 16.670 1.00 96.69 199 THR A O 1
ATOM 1528 N N . ILE A 1 200 ? -27.302 6.252 15.919 1.00 96.94 200 ILE A N 1
ATOM 1529 C CA . ILE A 1 200 ? -28.365 6.059 16.910 1.00 96.94 200 ILE A CA 1
ATOM 1530 C C . ILE A 1 200 ? -29.629 5.551 16.221 1.00 96.94 200 ILE A C 1
ATOM 1532 O O . ILE A 1 200 ? -30.030 6.061 15.172 1.00 96.94 200 ILE A O 1
ATOM 1536 N N . ARG A 1 201 ? -30.249 4.531 16.814 1.00 97.31 201 ARG A N 1
ATOM 1537 C CA . ARG A 1 201 ? -31.536 3.971 16.394 1.00 97.31 201 ARG A CA 1
ATOM 1538 C C . ARG A 1 201 ? -32.441 3.849 17.607 1.00 97.31 201 ARG A C 1
ATOM 1540 O O . ARG A 1 201 ? -32.048 3.220 18.588 1.00 97.31 201 ARG A O 1
ATOM 1547 N N . ASP A 1 202 ? -33.613 4.471 17.562 1.00 95.62 202 ASP A N 1
ATOM 1548 C CA . ASP A 1 202 ? -34.616 4.411 18.634 1.00 95.62 202 ASP A CA 1
ATOM 1549 C C . ASP A 1 202 ? -34.042 4.767 20.028 1.00 95.62 202 ASP A C 1
ATOM 1551 O O . ASP A 1 202 ? -34.369 4.156 21.049 1.00 95.62 202 ASP A O 1
ATOM 1555 N N . GLY A 1 203 ? -33.133 5.751 20.080 1.00 94.38 203 GLY A N 1
ATOM 1556 C CA . GLY A 1 203 ? -32.465 6.194 21.315 1.00 94.38 203 GLY A CA 1
ATOM 1557 C C . GLY A 1 203 ? -31.420 5.218 21.881 1.00 94.38 203 GLY A C 1
ATOM 1558 O O . GLY A 1 203 ? -30.991 5.371 23.030 1.00 94.38 203 GLY A O 1
ATOM 1559 N N . VAL A 1 204 ? -31.010 4.220 21.096 1.00 97.12 204 VAL A N 1
ATOM 1560 C CA . VAL A 1 204 ? -29.977 3.228 21.420 1.00 97.12 204 VAL A CA 1
ATOM 1561 C C . VAL A 1 204 ? -28.797 3.384 20.463 1.00 97.12 204 VAL A C 1
ATOM 1563 O O . VAL A 1 204 ? -28.977 3.646 19.272 1.00 97.12 204 VAL A O 1
ATOM 1566 N N . ILE A 1 205 ? -27.577 3.215 20.973 1.00 97.62 205 ILE A N 1
ATOM 1567 C CA . ILE A 1 205 ? -26.373 3.207 20.139 1.00 97.62 205 ILE A CA 1
ATOM 1568 C C . ILE A 1 205 ? -26.385 1.950 19.268 1.00 97.62 205 ILE A C 1
ATOM 1570 O O . ILE A 1 205 ? -26.257 0.833 19.770 1.00 97.62 205 ILE A O 1
ATOM 1574 N N . TYR A 1 206 ? -26.547 2.140 17.964 1.00 95.94 206 TYR A N 1
ATOM 1575 C CA . TYR A 1 206 ? -26.515 1.070 16.972 1.00 95.94 206 TYR A CA 1
ATOM 1576 C C . TYR A 1 206 ? -25.086 0.778 16.507 1.00 95.94 206 TYR A C 1
ATOM 1578 O O . TYR A 1 206 ? -24.722 -0.383 16.347 1.00 95.94 206 TYR A O 1
ATOM 1586 N N . ASP A 1 207 ? -24.279 1.826 16.331 1.00 95.75 207 ASP A N 1
ATOM 1587 C CA . ASP A 1 207 ? -22.867 1.721 15.964 1.00 95.75 207 ASP A CA 1
ATOM 1588 C C . ASP A 1 207 ? -22.053 2.852 16.609 1.00 95.75 207 ASP A C 1
ATOM 1590 O O . ASP A 1 207 ? -22.579 3.942 16.867 1.00 95.75 207 ASP A O 1
ATOM 1594 N N . ALA A 1 208 ? -20.780 2.578 16.882 1.00 94.94 208 ALA A N 1
ATOM 1595 C CA . ALA A 1 208 ? -19.845 3.514 17.487 1.00 94.94 208 ALA A CA 1
ATOM 1596 C C . ALA A 1 208 ? -18.424 3.264 16.968 1.00 94.94 208 ALA A C 1
ATOM 1598 O O . ALA A 1 208 ? -17.843 2.204 17.206 1.00 94.94 208 ALA A O 1
ATOM 1599 N N . VAL A 1 209 ? -17.844 4.260 16.295 1.00 93.25 209 VAL A N 1
ATOM 1600 C CA . VAL A 1 209 ? -16.516 4.155 15.666 1.00 93.25 209 VAL A CA 1
ATOM 1601 C C . VAL A 1 209 ? -15.644 5.369 15.978 1.00 93.25 209 VAL A C 1
ATOM 1603 O O . VAL A 1 209 ? -16.151 6.469 16.179 1.00 93.25 209 VAL A O 1
ATOM 1606 N N . ALA A 1 210 ? -14.324 5.194 16.008 1.00 91.25 210 ALA A N 1
ATOM 1607 C CA . ALA A 1 210 ? -13.386 6.308 16.145 1.00 91.25 210 ALA A CA 1
ATOM 1608 C C . ALA A 1 210 ? -13.288 7.121 14.834 1.00 91.25 210 ALA A C 1
ATOM 1610 O O . ALA A 1 210 ? -13.097 6.530 13.767 1.00 91.25 210 ALA A O 1
ATOM 1611 N N . GLY A 1 211 ? -13.386 8.460 14.897 1.00 85.25 211 GLY A N 1
ATOM 1612 C CA . GLY A 1 211 ? -13.122 9.345 13.749 1.00 85.25 211 GLY A CA 1
ATOM 1613 C C . GLY A 1 211 ? -13.596 10.792 13.829 1.00 85.25 211 GLY A C 1
ATOM 1614 O O . GLY A 1 211 ? -14.474 11.176 14.626 1.00 85.25 211 GLY A O 1
#

pLDDT: mean 87.07, std 10.69, range [40.22, 97.94]

Foldseek 3Di:
DDKDKDKAALPDQQLVVLVVLVVVLVVVPWQWKAKPPPDDAIAGQDPDCCVVSVQQNVQAVDFAAAPVRATHRTHMKTWDQCPPPLKIKIWTWHWDDPPDDHTIIMIMIDIDSPSVVSHDGGHDPDHYDDDDNVRNVVVRVLVVLLVVLVVLFVVQAFPFQVVSCVSCVVVPAAEDEQEEQRDGDDDDPDFDSRYWYFHYYPRGTNGIGHD

Radius of gyration: 22.54 Å; Cα contacts (8 Å, |Δi|>4): 400; chains: 1; bounding box: 56×39×60 Å